Protein 6KME (pdb70)

Secondary structure (DSSP, 8-state):
--THHHHHHHHHHHHHHS--EE-GGGGTSSEEE-TTSSEEEEEEEEE-SSEEEEEEEEEEETTS-EEEEEEEEE-TTS-PPEEEEEEEE-SSEEEEEEEEE-SS--SS--HHHHHHHGGGHHHHHHHHHHS----SEEGGGGGG--TT-EEEEEE--HHHHHHHHHHHHHHHHHHHHHHHHPPPP--HHHHHHHHHHHHHHHHHHHHH-TTHHHHHHHH-HHHHHHHIIIIITTTTTTS----HHHH-GGGB-TTSSBPS-S-SS-EE-SS-SB-TTS-B----

B-factor: mean 33.14, std 12.86, range [14.84, 93.82]

Sequence (284 aa):
VSYKKLIHFALEETNTHTLLSPSPLQQEKYSSLLSMDDKTELQMLSFEAHKIRLLRSLCIEGSDGMQVLDFAAFPKPEFDLPIFCANFFTTAKMNIIVLDLNPLHDIMDQEDYKEKYYKDLITTLGLKYSKLLPWGGKLTSESLRRFFSPIVIWTRFSSSPHNHSVLFSAFKDYYQAWLGLMDRSEGETDASQIACCNCEAQHRYLTWRSEKDPGHGVLKRRLIGEDLAKDVITKFLFNGVNELGNKTFLDYFPEYRCEDGKVNEKRSMIGKSFENRPWNARRGEFIGDR

Nearest PDB structures (foldseek):
  6kmd-assembly1_A  TM=1.003E+00  e=8.432E-52  Solanum lycopersicum
  6qx6-assembly2_B  TM=9.008E-01  e=4.205E-17  Guillardia theta CCMP2712
  2x9o-assembly1_A  TM=8.725E-01  e=1.948E-11  Synechococcus sp. WH 8020
  2g18-assembly1_A  TM=8.110E-01  e=1.755E-11  Anabaena sp.
  3ajh-assembly1_A  TM=7.884E-01  e=1.561E-09  Synechocystis sp. PCC 6803

Structure (mmCIF, N/CA/C/O backbone):
data_6KME
#
_entry.id   6KME
#
_cell.length_a   64.130
_cell.length_b   64.130
_cell.length_c   158.490
_cell.angle_alpha   90.000
_cell.angle_beta   90.000
_cell.angle_gamma   90.000
#
_symmetry.space_group_name_H-M   'P 43 21 2'
#
loop_
_entity.id
_entity.type
_entity.pdbx_description
1 polymer 'Phytochromobilin synthase'
2 non-polymer 'BILIVERDINE IX ALPHA'
3 non-polymer 'MAGNESIUM ION'
4 non-polymer 'CHLORIDE ION'
5 water water
#
loop_
_atom_site.group_PDB
_atom_site.id
_atom_site.type_symbol
_atom_site.label_atom_id
_atom_site.label_alt_id
_atom_site.label_comp_id
_atom_site.label_asym_id
_atom_site.label_entity_id
_atom_site.label_seq_id
_atom_site.pdbx_PDB_ins_code
_atom_site.Cartn_x
_atom_site.Cartn_y
_atom_site.Cartn_z
_atom_site.occupancy
_atom_site.B_iso_or_equiv
_atom_site.auth_seq_id
_atom_site.auth_comp_id
_atom_site.auth_asym_id
_atom_site.auth_atom_id
_atom_site.pdbx_PDB_model_num
ATOM 1 N N . VAL A 1 31 ? 78.145 21.602 65.395 1.00 62.53 55 VAL A N 1
ATOM 2 C CA . VAL A 1 31 ? 78.128 21.814 66.840 1.00 69.80 55 VAL A CA 1
ATOM 3 C C . VAL A 1 31 ? 77.068 20.949 67.499 1.00 63.57 55 VAL A C 1
ATOM 4 O O . VAL A 1 31 ? 76.211 20.374 66.824 1.00 71.89 55 VAL A O 1
ATOM 8 N N . SER A 1 32 ? 77.123 20.867 68.824 1.00 74.99 56 SER A N 1
ATOM 9 C CA . SER A 1 32 ? 76.156 20.100 69.597 1.00 58.60 56 SER A CA 1
ATOM 10 C C . SER A 1 32 ? 75.349 21.066 70.452 1.00 42.54 56 SER A C 1
ATOM 11 O O . SER A 1 32 ? 75.858 21.608 71.442 1.00 38.35 56 SER A O 1
ATOM 14 N N . TYR A 1 33 ? 74.086 21.267 70.084 1.00 30.01 57 TYR A N 1
ATOM 15 C CA . TYR A 1 33 ? 73.236 22.151 70.873 1.00 30.67 57 TYR A CA 1
ATOM 16 C C . TYR A 1 33 ? 72.884 21.573 72.241 1.00 31.15 57 TYR A C 1
ATOM 17 O O . TYR A 1 33 ? 72.401 22.320 73.100 1.00 29.34 57 TYR A O 1
ATOM 26 N N . LYS A 1 34 ? 73.093 20.267 72.458 1.00 34.15 58 LYS A N 1
ATOM 27 C CA . LYS A 1 34 ? 72.937 19.708 73.802 1.00 36.21 58 LYS A CA 1
ATOM 28 C C . LYS A 1 34 ? 73.808 20.447 74.808 1.00 33.54 58 LYS A C 1
ATOM 29 O O . LYS A 1 34 ? 73.413 20.627 75.968 1.00 35.33 58 LYS A O 1
ATOM 35 N N . LYS A 1 35 ? 75.006 20.871 74.387 1.00 27.43 59 LYS A N 1
ATOM 36 C CA . LYS A 1 35 ? 75.870 21.665 75.255 1.00 32.75 59 LYS A CA 1
ATOM 37 C C . LYS A 1 35 ? 75.129 22.877 75.802 1.00 32.49 59 LYS A C 1
ATOM 38 O O . LYS A 1 35 ? 75.308 23.256 76.968 1.00 27.92 59 LYS A O 1
ATOM 44 N N . LEU A 1 36 ? 74.294 23.503 74.967 1.00 28.19 60 LEU A N 1
ATOM 45 C CA .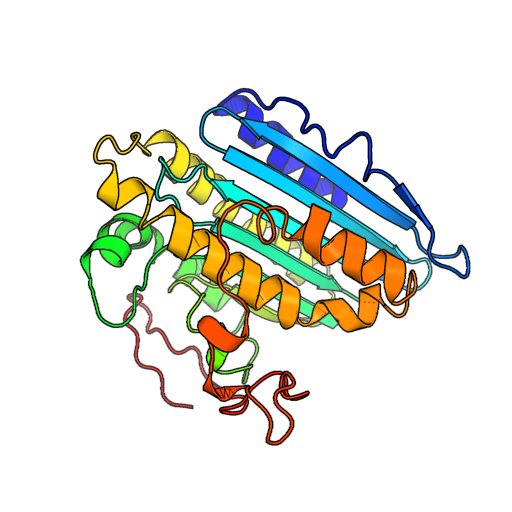 LEU A 1 36 ? 73.607 24.722 75.375 1.00 25.62 60 LEU A CA 1
ATOM 46 C C . LEU A 1 36 ? 72.464 24.416 76.331 1.00 26.16 60 LEU A C 1
ATOM 47 O O . LEU A 1 36 ? 72.196 25.201 77.248 1.00 24.35 60 LEU A O 1
ATOM 52 N N . ILE A 1 37 ? 71.768 23.296 76.122 1.00 24.95 61 ILE A N 1
ATOM 53 C CA . ILE A 1 37 ? 70.736 22.891 77.073 1.00 28.26 61 ILE A CA 1
ATOM 54 C C . ILE A 1 37 ? 71.355 22.651 78.443 1.00 25.41 61 ILE A C 1
ATOM 55 O O . ILE A 1 37 ? 70.827 23.097 79.467 1.00 24.89 61 ILE A O 1
ATOM 60 N N . HIS A 1 38 ? 72.482 21.931 78.479 1.00 25.86 62 HIS A N 1
ATOM 61 C CA . HIS A 1 38 ? 73.172 21.682 79.744 1.00 29.90 62 HIS A CA 1
ATOM 62 C C . HIS A 1 38 ? 73.570 22.988 80.412 1.00 33.51 62 HIS A C 1
ATOM 63 O O . HIS A 1 38 ? 73.398 23.157 81.628 1.00 26.17 62 HIS A O 1
ATOM 70 N N . PHE A 1 39 ? 74.126 23.919 79.629 1.00 32.12 63 PHE A N 1
ATOM 71 C CA . PHE A 1 39 ? 74.459 25.231 80.167 1.00 29.84 63 PHE A CA 1
ATOM 72 C C . PHE A 1 39 ? 73.236 25.880 80.801 1.00 28.28 63 PHE A C 1
ATOM 73 O O . PHE A 1 39 ? 73.313 26.432 81.901 1.00 25.50 63 PHE A O 1
ATOM 81 N N . ALA A 1 40 ? 72.093 25.827 80.111 1.00 21.53 64 ALA A N 1
ATOM 82 C CA . ALA A 1 40 ? 70.943 26.605 80.555 1.00 24.80 64 ALA A CA 1
ATOM 83 C C . ALA A 1 40 ? 70.332 26.009 81.809 1.00 29.47 64 ALA A C 1
ATOM 84 O O . ALA A 1 40 ? 69.939 26.743 82.726 1.00 25.73 64 ALA A O 1
ATOM 86 N N . LEU A 1 41 ? 70.256 24.682 81.875 1.00 21.78 65 LEU A N 1
ATOM 87 C CA . LEU A 1 41 ? 69.703 24.051 83.070 1.00 27.93 65 LEU A CA 1
ATOM 88 C C . LEU A 1 41 ? 70.584 24.302 84.285 1.00 30.45 65 LEU A C 1
ATOM 89 O O . LEU A 1 41 ? 70.075 24.592 85.378 1.00 33.07 65 LEU A O 1
ATOM 94 N N . GLU A 1 42 ? 71.909 24.198 84.121 1.00 28.29 66 GLU A N 1
ATOM 95 C CA . GLU A 1 42 ? 72.821 24.487 85.233 1.00 31.43 66 GLU A CA 1
ATOM 96 C C . GLU A 1 42 ? 72.685 25.932 85.709 1.00 31.76 66 GLU A C 1
ATOM 97 O O . GLU A 1 42 ? 72.623 26.192 86.921 1.00 26.62 66 GLU A O 1
ATOM 103 N N . GLU A 1 43 ? 72.672 26.891 84.770 1.00 28.22 67 GLU A N 1
ATOM 104 C CA . GLU A 1 43 ? 72.528 28.295 85.154 1.00 30.40 67 GLU A CA 1
ATOM 105 C C . GLU A 1 43 ? 71.200 28.539 85.862 1.00 29.72 67 GLU A C 1
ATOM 106 O O . GLU A 1 43 ? 71.154 29.244 86.878 1.00 27.55 67 GLU A O 1
ATOM 112 N N . THR A 1 44 ? 70.111 27.955 85.351 1.00 23.95 68 THR A N 1
ATOM 113 C CA . THR A 1 44 ? 68.812 28.150 85.991 1.00 31.89 68 THR A CA 1
ATOM 114 C C . THR A 1 44 ? 68.841 27.687 87.445 1.00 26.98 68 THR A C 1
ATOM 115 O O . THR A 1 44 ? 68.295 28.355 88.333 1.00 22.59 68 THR A O 1
ATOM 119 N N . ASN A 1 45 ? 69.500 26.559 87.717 1.00 26.47 69 ASN A N 1
ATOM 120 C CA . ASN A 1 45 ? 69.563 26.054 89.079 1.00 24.53 69 ASN A CA 1
ATOM 121 C C . ASN A 1 45 ? 70.494 26.854 89.990 1.00 27.05 69 ASN A C 1
ATOM 122 O O . ASN A 1 45 ? 70.617 26.499 91.167 1.00 28.28 69 ASN A O 1
ATOM 127 N N . THR A 1 46 ? 71.158 27.906 89.516 1.00 24.58 70 THR A N 1
ATOM 128 C CA . THR A 1 46 ? 71.788 28.825 90.456 1.00 30.87 70 THR A CA 1
ATOM 129 C C . THR A 1 46 ? 70.897 30.018 90.783 1.00 29.50 70 THR A C 1
ATOM 130 O O . THR A 1 46 ? 71.227 30.785 91.690 1.00 32.76 70 THR A O 1
ATOM 134 N N . HIS A 1 47 ? 69.775 30.177 90.072 1.00 27.74 71 HIS A N 1
ATOM 135 C CA . HIS A 1 47 ? 68.812 31.243 90.297 1.00 25.06 71 HIS A CA 1
ATOM 136 C C . HIS A 1 47 ? 67.533 30.759 90.960 1.00 28.23 71 HIS A C 1
ATOM 137 O O . HIS A 1 47 ? 66.801 31.577 91.524 1.00 29.82 71 HIS A O 1
ATOM 144 N N . THR A 1 48 ? 67.246 29.464 90.894 1.00 26.32 72 THR A N 1
ATOM 145 C CA . THR A 1 48 ? 66.044 28.872 91.465 1.00 26.50 72 THR A CA 1
ATOM 146 C C . THR A 1 48 ? 66.300 27.371 91.541 1.00 28.79 72 THR A C 1
ATOM 147 O O . THR A 1 48 ? 67.439 26.919 91.401 1.00 33.40 72 THR A O 1
ATOM 151 N N . LEU A 1 49 ? 65.252 26.590 91.771 1.00 29.77 73 LEU A N 1
ATOM 152 C CA . LEU A 1 49 ? 65.355 25.138 91.733 1.00 27.33 73 LEU A CA 1
ATOM 153 C C . LEU A 1 49 ? 64.332 24.610 90.744 1.00 29.24 73 LEU A C 1
ATOM 154 O O . LEU A 1 49 ? 63.125 24.767 90.951 1.00 30.61 73 LEU A O 1
ATOM 159 N N . LEU A 1 50 ? 64.812 23.988 89.672 1.00 24.54 74 LEU A N 1
ATOM 160 C CA . LEU A 1 50 ? 63.911 23.385 88.708 1.00 28.05 74 LEU A CA 1
ATOM 161 C C . LEU A 1 50 ? 63.315 22.103 89.270 1.00 31.33 74 LEU A C 1
ATOM 162 O O . LEU A 1 50 ? 63.949 21.367 90.038 1.00 28.33 74 LEU A O 1
ATOM 167 N N . SER A 1 51 ? 62.067 21.850 88.899 1.00 27.52 75 SER A N 1
ATOM 168 C CA . SER A 1 51 ? 61.442 20.581 89.210 1.00 37.08 75 SER A CA 1
ATOM 169 C C . SER A 1 51 ? 60.979 19.928 87.911 1.00 33.55 75 SER A C 1
ATOM 170 O O . SER A 1 51 ? 60.767 20.620 86.908 1.00 29.03 75 SER A O 1
ATOM 173 N N . PRO A 1 52 ? 60.851 18.605 87.879 1.00 37.32 76 PRO A N 1
ATOM 174 C CA . PRO A 1 52 ? 60.446 17.947 86.630 1.00 39.12 76 PRO A CA 1
ATOM 175 C C . PRO A 1 52 ? 59.028 18.338 86.236 1.00 38.29 76 PRO A C 1
ATOM 176 O O . PRO A 1 52 ? 58.132 18.424 87.079 1.00 35.57 76 PRO A O 1
ATOM 180 N N . SER A 1 53 ? 58.830 18.600 84.938 1.00 33.42 77 SER A N 1
ATOM 181 C CA . SER A 1 53 ? 57.469 18.751 84.444 1.00 26.13 77 SER A CA 1
ATOM 182 C C . SER A 1 53 ? 56.796 17.387 84.313 1.00 34.57 77 SER A C 1
ATOM 183 O O . SER A 1 53 ? 57.453 16.398 83.980 1.00 38.28 77 SER A O 1
ATOM 186 N N . PRO A 1 54 ? 55.480 17.314 84.549 1.00 35.14 78 PRO A N 1
ATOM 187 C CA . PRO A 1 54 ? 54.744 16.080 84.226 1.00 32.24 78 PRO A CA 1
ATOM 188 C C . PRO A 1 54 ? 54.865 15.678 82.766 1.00 29.21 78 PRO A C 1
ATOM 189 O O . PRO A 1 54 ? 54.634 14.511 82.437 1.00 32.00 78 PRO A O 1
ATOM 193 N N . LEU A 1 55 ? 55.217 16.604 81.878 1.00 32.37 79 LEU A N 1
ATOM 194 C CA . LEU A 1 55 ? 55.377 16.243 80.472 1.00 36.17 79 LEU A CA 1
ATOM 195 C C . LEU A 1 55 ? 56.507 15.241 80.256 1.00 33.01 79 LEU A C 1
ATOM 196 O O . LEU A 1 55 ? 56.502 14.539 79.241 1.00 28.28 79 LEU A O 1
ATOM 201 N N . GLN A 1 56 ? 57.458 15.141 81.195 1.00 33.66 80 GLN A N 1
ATOM 202 C CA A GLN A 1 56 ? 58.582 14.239 80.975 0.57 39.52 80 GLN A CA 1
ATOM 203 C CA B GLN A 1 56 ? 58.588 14.221 81.064 0.43 39.90 80 GLN A CA 1
ATOM 204 C C . GLN A 1 56 ? 58.138 12.784 80.864 1.00 42.10 80 GLN A C 1
ATOM 205 O O . GLN A 1 56 ? 58.860 11.980 80.261 1.00 40.24 80 GLN A O 1
ATOM 216 N N . GLU A 1 57 ? 56.970 12.429 81.401 1.00 36.53 81 GLU A N 1
ATOM 217 C CA . GLU A 1 57 ? 56.463 11.068 81.310 1.00 44.91 81 GLU A CA 1
ATOM 218 C C . GLU A 1 57 ? 55.756 10.788 79.994 1.00 49.78 81 GLU A C 1
ATOM 219 O O . GLU A 1 57 ? 55.440 9.625 79.718 1.00 52.71 81 GLU A O 1
ATOM 225 N N . LYS A 1 58 ? 55.483 11.820 79.191 1.00 37.56 82 LYS A N 1
ATOM 226 C CA . LYS A 1 58 ? 54.846 11.641 77.894 1.00 40.91 82 LYS A CA 1
ATOM 227 C C . LYS A 1 58 ? 55.708 12.088 76.720 1.00 36.13 82 LYS A C 1
ATOM 228 O O . LYS A 1 58 ? 55.433 11.671 75.588 1.00 35.11 82 LYS A O 1
ATOM 230 N N . TYR A 1 59 ? 56.749 12.895 76.951 1.00 29.18 83 TYR A N 1
ATOM 231 C CA . TYR A 1 59 ? 57.607 13.421 75.879 1.00 27.94 83 TYR A CA 1
ATOM 232 C C . TYR A 1 59 ? 59.057 13.339 76.346 1.00 37.63 83 TYR A C 1
ATOM 233 O O . TYR A 1 59 ? 59.499 14.168 77.143 1.00 37.47 83 TYR A O 1
ATOM 242 N N . SER A 1 60 ? 59.800 12.356 75.838 1.00 30.46 84 SER A N 1
ATOM 243 C CA . SER A 1 60 ? 61.200 12.239 76.229 1.00 31.44 84 SER A CA 1
ATOM 244 C C . SER A 1 60 ? 62.076 11.899 75.032 1.00 32.82 84 SER A C 1
ATOM 245 O O . SER A 1 60 ? 63.054 12.597 74.755 1.00 34.94 84 SER A O 1
ATOM 248 N N . SER A 1 61 ? 61.729 10.833 74.318 1.00 34.30 85 SER A N 1
ATOM 249 C CA . SER A 1 61 ? 62.511 10.373 73.184 1.00 36.13 85 SER A CA 1
ATOM 250 C C . SER A 1 61 ? 61.578 9.842 72.109 1.00 39.72 85 SER A C 1
ATOM 251 O O . SER A 1 61 ? 60.624 9.113 72.402 1.00 37.20 85 SER A O 1
ATOM 254 N N . LEU A 1 62 ? 61.871 10.195 70.860 1.00 30.92 86 LEU A N 1
ATOM 255 C CA . LEU A 1 62 ? 61.025 9.809 69.741 1.00 32.37 86 LEU A CA 1
ATOM 256 C C . LEU A 1 62 ? 61.913 9.622 68.516 1.00 29.80 86 LEU A C 1
ATOM 257 O O . LEU A 1 62 ? 62.715 10.503 68.195 1.00 37.44 86 LEU A O 1
ATOM 262 N N . LEU A 1 63 ? 61.802 8.474 67.856 1.00 32.37 87 LEU A N 1
ATOM 263 C CA . LEU A 1 63 ? 62.520 8.265 66.606 1.00 30.02 87 LEU A CA 1
ATOM 264 C C . LEU A 1 63 ? 61.670 8.723 65.432 1.00 30.65 87 LEU A C 1
ATOM 265 O O . LEU A 1 63 ? 60.442 8.610 65.448 1.00 28.70 87 LEU A O 1
ATOM 270 N N . SER A 1 64 ? 62.343 9.227 64.399 1.00 29.70 88 SER A N 1
ATOM 271 C CA . SER A 1 64 ? 61.666 9.484 63.137 1.00 29.14 88 SER A CA 1
ATOM 272 C C . SER A 1 64 ? 61.140 8.174 62.546 1.00 27.92 88 SER A C 1
ATOM 273 O O . SER A 1 64 ? 61.554 7.075 62.931 1.00 31.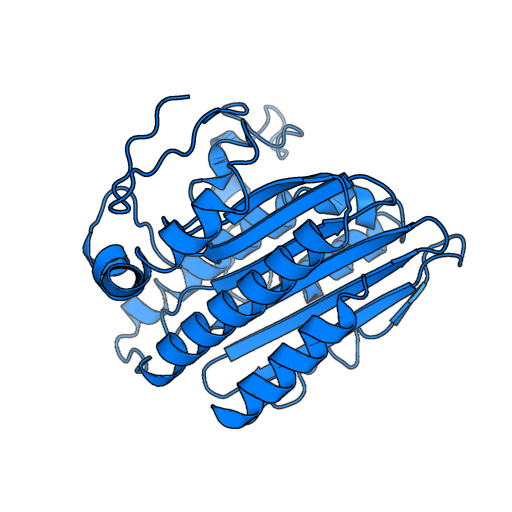32 88 SER A O 1
ATOM 276 N N . MET A 1 65 ? 60.210 8.302 61.590 1.00 27.61 89 MET A N 1
ATOM 277 C CA . MET A 1 65 ? 59.595 7.120 60.990 1.00 36.29 89 MET A CA 1
ATOM 278 C C . MET A 1 65 ? 60.614 6.229 60.284 1.00 38.44 89 MET A C 1
ATOM 279 O O . MET A 1 65 ? 60.436 5.007 60.246 1.00 33.20 89 MET A O 1
ATOM 284 N N . ASP A 1 66 ? 61.673 6.801 59.710 1.00 33.75 90 ASP A N 1
ATOM 285 C CA . ASP A 1 66 ? 62.694 5.978 59.065 1.00 36.58 90 ASP A CA 1
ATOM 286 C C . ASP A 1 66 ? 63.801 5.563 60.024 1.00 34.98 90 ASP A C 1
ATOM 287 O O . ASP A 1 66 ? 64.812 5.016 59.582 1.00 38.14 90 ASP A O 1
ATOM 292 N N . ASP A 1 67 ? 63.640 5.845 61.316 1.00 33.44 91 ASP A N 1
ATOM 293 C CA . ASP A 1 67 ? 64.511 5.408 62.404 1.00 39.21 91 ASP A CA 1
ATOM 294 C C . ASP A 1 67 ? 65.907 6.030 62.370 1.00 43.14 91 ASP A C 1
ATOM 295 O O . ASP A 1 67 ? 66.755 5.649 63.183 1.00 50.40 91 ASP A O 1
ATOM 300 N N . LYS A 1 68 ? 66.174 6.991 61.480 1.00 42.83 92 LYS A N 1
ATOM 301 C CA . LYS A 1 68 ? 67.508 7.577 61.365 1.00 43.08 92 LYS A CA 1
ATOM 302 C C . LYS A 1 68 ? 67.704 8.845 62.192 1.00 44.14 92 LYS A C 1
ATOM 303 O O . LYS A 1 68 ? 68.841 9.320 62.303 1.00 43.13 92 LYS A O 1
ATOM 309 N N . THR A 1 69 ? 66.646 9.421 62.757 1.00 32.27 93 THR A N 1
ATOM 310 C CA . THR A 1 69 ? 66.762 10.681 63.479 1.00 36.59 93 THR A CA 1
ATOM 311 C C . THR A 1 69 ? 66.070 10.570 64.830 1.00 33.21 93 THR A C 1
ATOM 312 O O . THR A 1 69 ? 64.960 10.039 64.928 1.00 28.86 93 THR A O 1
ATOM 316 N N . GLU A 1 70 ? 66.719 11.071 65.874 1.00 35.22 94 GLU A N 1
ATOM 317 C CA . GLU A 1 70 ? 66.158 11.020 67.216 1.00 31.30 94 GLU A CA 1
ATOM 318 C C . GLU A 1 70 ? 65.775 12.421 67.665 1.00 32.07 94 GLU A C 1
ATOM 319 O O . GLU A 1 70 ? 66.547 13.373 67.495 1.00 27.74 94 GLU A O 1
ATOM 325 N N . LEU A 1 71 ? 64.576 12.542 68.219 1.00 23.94 95 LEU A N 1
ATOM 326 C CA . LEU A 1 71 ? 64.115 13.773 68.840 1.00 23.29 95 LEU A CA 1
ATOM 327 C C . LEU A 1 71 ? 64.212 13.573 70.346 1.00 30.97 95 LEU A C 1
ATOM 328 O O . LEU A 1 71 ? 63.672 12.596 70.876 1.00 30.78 95 LEU A O 1
ATOM 333 N N . GLN A 1 72 ? 64.925 14.464 71.024 1.00 23.75 96 GLN A N 1
ATOM 334 C CA . GLN A 1 72 ? 65.111 14.382 72.468 1.00 32.25 96 GLN A CA 1
ATOM 335 C C . GLN A 1 72 ? 64.402 15.556 73.125 1.00 26.89 96 GLN A C 1
ATOM 336 O O . GLN A 1 72 ? 64.594 16.710 72.720 1.00 25.43 96 GLN A O 1
ATOM 342 N N . MET A 1 73 ? 63.580 15.262 74.135 1.00 25.45 97 MET A N 1
ATOM 343 C CA . MET A 1 73 ? 62.757 16.285 74.766 1.00 20.88 97 MET A CA 1
ATOM 344 C C . MET A 1 73 ? 62.951 16.289 76.276 1.00 25.71 97 MET A C 1
ATOM 345 O O . MET A 1 73 ? 63.001 15.231 76.916 1.00 27.02 97 MET A O 1
ATOM 350 N N . LEU A 1 74 ? 63.045 17.492 76.840 1.00 27.76 98 LEU A N 1
ATOM 351 C CA . LEU A 1 74 ? 63.200 17.685 78.276 1.00 31.23 98 LEU A CA 1
ATOM 352 C C . LEU A 1 74 ? 62.217 18.752 78.731 1.00 28.45 98 LEU A C 1
ATOM 353 O O . LEU A 1 74 ? 61.892 19.660 77.971 1.00 23.37 98 LEU A O 1
ATOM 358 N N . SER A 1 75 ? 61.736 18.649 79.970 1.00 28.45 99 SER A N 1
ATOM 359 C CA . SER A 1 75 ? 60.814 19.675 80.437 1.00 24.97 99 SER A CA 1
ATOM 360 C C . SER A 1 75 ? 60.923 19.834 81.951 1.00 22.95 99 SER A C 1
ATOM 361 O O . SER A 1 75 ? 61.158 18.869 82.689 1.00 24.46 99 SER A O 1
ATOM 364 N N . PHE A 1 76 ? 60.749 21.076 82.399 1.00 24.96 100 PHE A N 1
ATOM 365 C CA . PHE A 1 76 ? 60.913 21.431 83.802 1.00 27.53 100 PHE A CA 1
ATOM 366 C C . PHE A 1 76 ? 59.955 22.565 84.126 1.00 30.55 100 PHE A C 1
ATOM 367 O O . PHE A 1 76 ? 59.386 23.203 83.233 1.00 25.27 100 PHE A O 1
ATOM 375 N N . GLU A 1 77 ? 59.779 22.811 85.419 1.00 34.18 101 GLU A N 1
ATOM 376 C CA . GLU A 1 77 ? 59.120 24.019 85.882 1.00 29.87 101 GLU A CA 1
ATOM 377 C C . GLU A 1 77 ? 59.871 24.546 87.094 1.00 31.08 101 GLU A C 1
ATOM 378 O O . GLU A 1 77 ? 60.803 23.907 87.601 1.00 28.40 101 GLU A O 1
ATOM 384 N N . ALA A 1 78 ? 59.475 25.744 87.530 1.00 25.26 102 ALA A N 1
ATOM 385 C CA . ALA A 1 78 ? 60.072 26.409 88.687 1.00 29.84 102 ALA A CA 1
ATOM 386 C C . ALA A 1 78 ? 59.025 27.357 89.255 1.00 27.58 102 ALA A C 1
ATOM 387 O O . ALA A 1 78 ? 57.924 27.485 88.707 1.00 26.26 102 ALA A O 1
ATOM 389 N N . HIS A 1 79 ? 59.368 28.037 90.354 1.00 30.58 103 HIS A N 1
ATOM 390 C CA . HIS A 1 79 ? 58.361 28.849 91.033 1.00 31.33 103 HIS A CA 1
ATOM 391 C C . HIS A 1 79 ? 57.751 29.898 90.106 1.00 27.67 103 HIS A C 1
ATOM 392 O O . HIS A 1 79 ? 56.540 30.146 90.155 1.00 30.57 103 HIS A O 1
ATOM 399 N N . LYS A 1 80 ? 58.571 30.546 89.282 1.00 23.30 104 LYS A N 1
ATOM 400 C CA . LYS A 1 80 ? 58.071 31.566 88.361 1.00 24.34 104 LYS A CA 1
ATOM 401 C C . LYS A 1 80 ? 57.914 31.071 86.929 1.00 28.17 104 LYS A C 1
ATOM 402 O O . LYS A 1 80 ? 57.390 31.816 86.093 1.00 25.72 104 LYS A O 1
ATOM 408 N N . ILE A 1 81 ? 58.340 29.845 86.626 1.00 26.23 105 ILE A N 1
ATOM 409 C CA . ILE A 1 81 ? 58.384 29.327 85.260 1.00 25.45 105 ILE A CA 1
ATOM 410 C C . ILE A 1 81 ? 57.302 28.266 85.127 1.00 27.49 105 ILE A C 1
ATOM 411 O O . ILE A 1 81 ? 57.371 27.208 85.767 1.00 25.86 105 ILE A O 1
ATOM 416 N N . ARG A 1 82 ? 56.288 28.553 84.306 1.00 24.57 106 ARG A N 1
ATOM 417 C CA . ARG A 1 82 ? 55.273 27.547 84.004 1.00 25.91 106 ARG A CA 1
ATOM 418 C C . ARG A 1 82 ? 55.880 26.339 83.291 1.00 28.61 106 ARG A C 1
ATOM 419 O O . ARG A 1 82 ? 55.537 25.188 83.594 1.00 22.76 106 ARG A O 1
ATOM 427 N N . LEU A 1 83 ? 56.782 26.575 82.344 1.00 21.53 107 LEU A N 1
ATOM 428 C CA . LEU A 1 83 ? 57.323 25.482 81.537 1.00 22.70 107 LEU A CA 1
ATOM 429 C C . LEU A 1 83 ? 58.652 25.906 80.940 1.00 21.48 107 LEU A C 1
ATOM 430 O O . LEU A 1 83 ? 58.724 26.916 80.234 1.00 21.49 107 LEU A O 1
ATOM 435 N N . LEU A 1 84 ? 59.694 25.142 81.225 1.00 21.24 108 LEU A N 1
ATOM 436 C CA . LEU A 1 84 ? 60.969 25.248 80.534 1.00 17.68 108 LEU A CA 1
ATOM 437 C C . LEU A 1 84 ? 61.142 23.948 79.766 1.00 23.81 108 LEU A C 1
ATOM 438 O O . LEU A 1 84 ? 61.165 22.875 80.375 1.00 25.97 108 LEU A O 1
ATOM 443 N N . ARG A 1 85 ? 61.247 24.032 78.436 1.00 24.27 109 ARG A N 1
ATOM 444 C CA . ARG A 1 85 ? 61.252 22.806 77.647 1.00 21.84 109 ARG A CA 1
ATOM 445 C C . ARG A 1 85 ? 62.203 22.935 76.462 1.00 22.98 109 ARG A C 1
ATOM 446 O O . ARG A 1 85 ? 62.405 24.022 75.904 1.00 20.43 109 ARG A O 1
ATOM 454 N N . SER A 1 86 ? 62.814 21.806 76.106 1.00 21.34 110 SER A N 1
ATOM 455 C CA . SER A 1 86 ? 63.733 21.752 74.982 1.00 20.93 110 SER A CA 1
ATOM 456 C C . SER A 1 86 ? 63.400 20.569 74.084 1.00 24.41 110 SER A C 1
ATOM 457 O O . SER A 1 86 ? 63.009 19.492 74.555 1.00 23.38 110 SER A O 1
ATOM 460 N N . LEU A 1 87 ? 63.547 20.793 72.787 1.00 20.71 111 LEU A N 1
ATOM 461 C CA . LEU A 1 87 ? 63.549 19.740 71.782 1.00 22.56 111 LEU A CA 1
ATOM 462 C C . LEU A 1 87 ? 64.887 19.837 71.076 1.00 24.34 111 LEU A C 1
ATOM 463 O O . LEU A 1 87 ? 65.281 20.925 70.644 1.00 25.22 111 LEU A O 1
ATOM 468 N N . CYS A 1 88 ? 65.610 18.723 71.023 1.00 24.34 112 CYS A N 1
ATOM 469 C CA . CYS A 1 88 ? 66.911 18.684 70.377 1.00 26.62 112 CYS A CA 1
ATOM 470 C C . CYS A 1 88 ? 66.918 17.549 69.365 1.00 25.10 112 CYS A C 1
ATOM 471 O O . CYS A 1 88 ? 66.556 16.414 69.690 1.00 27.06 112 CYS A O 1
ATOM 474 N N . ILE A 1 89 ? 67.301 17.857 68.135 1.00 25.42 113 ILE A N 1
ATOM 475 C CA . ILE A 1 89 ? 67.255 16.896 67.040 1.00 30.77 113 ILE A CA 1
ATOM 476 C C . ILE A 1 89 ? 68.645 16.811 66.436 1.00 40.37 113 ILE A C 1
ATOM 477 O O . ILE A 1 89 ? 69.251 17.838 66.111 1.00 36.97 113 ILE A O 1
ATOM 482 N N . GLU A 1 90 ? 69.161 15.594 66.317 1.00 48.78 114 GLU A N 1
ATOM 483 C CA . GLU A 1 90 ? 70.451 15.348 65.691 1.00 56.51 114 GLU A CA 1
ATOM 484 C C . GLU A 1 90 ? 70.244 14.277 64.632 1.00 60.98 114 GLU A C 1
ATOM 485 O O . GLU A 1 90 ? 69.771 13.175 64.938 1.00 58.83 114 GLU A O 1
ATOM 487 N N . GLY A 1 91 ? 70.550 14.616 63.387 1.00 55.16 115 GLY A N 1
ATOM 488 C CA . GLY A 1 91 ? 70.409 13.695 62.281 1.00 48.48 115 GLY A CA 1
ATOM 489 C C . GLY A 1 91 ? 71.768 13.168 61.866 1.00 52.44 115 GLY A C 1
ATOM 490 O O . GLY A 1 91 ? 72.792 13.817 62.077 1.00 53.78 115 GLY A O 1
ATOM 491 N N . SER A 1 92 ? 71.768 11.967 61.285 1.00 64.95 116 SER A N 1
ATOM 492 C CA . SER A 1 92 ? 72.993 11.420 60.712 1.00 71.70 116 SER A CA 1
ATOM 493 C C . SER A 1 92 ? 73.391 12.115 59.414 1.00 72.34 116 SER A C 1
ATOM 494 O O . SER A 1 92 ? 74.417 11.759 58.825 1.00 75.88 116 SER A O 1
ATOM 497 N N . ASP A 1 93 ? 72.612 13.106 58.978 1.00 69.38 117 ASP A N 1
ATOM 498 C CA . ASP A 1 93 ? 72.812 13.819 57.725 1.00 68.10 117 ASP A CA 1
ATOM 499 C C . ASP A 1 93 ? 73.453 15.192 57.902 1.00 61.43 117 ASP A C 1
ATOM 500 O O . ASP A 1 93 ? 73.750 15.854 56.903 1.00 61.49 117 ASP A O 1
ATOM 505 N N . GLY A 1 94 ? 73.668 15.642 59.134 1.00 51.07 118 GLY A N 1
ATOM 506 C CA . GLY A 1 94 ? 74.148 16.983 59.396 1.00 49.11 118 GLY A CA 1
ATOM 507 C C . GLY A 1 94 ? 73.112 17.910 59.998 1.00 49.53 118 GLY A C 1
ATOM 508 O O . GLY A 1 94 ? 73.477 18.997 60.471 1.00 49.64 118 GLY A O 1
ATOM 509 N N . MET A 1 95 ? 71.837 17.517 60.005 1.00 35.30 119 MET A N 1
ATOM 510 C CA . MET A 1 95 ? 70.805 18.347 60.604 1.00 32.91 119 MET A CA 1
ATOM 511 C C . MET A 1 95 ? 70.972 18.388 62.116 1.00 30.36 119 MET A C 1
ATOM 512 O O . MET A 1 95 ? 71.093 17.347 62.769 1.00 42.16 119 MET A O 1
ATOM 517 N N . GLN A 1 96 ? 70.977 19.598 62.670 1.00 27.94 120 GLN A N 1
ATOM 518 C CA . GLN A 1 96 ? 70.949 19.813 64.111 1.00 32.14 120 GLN A CA 1
ATOM 519 C C . GLN A 1 96 ? 69.914 20.891 64.405 1.00 25.47 120 GLN A C 1
ATOM 520 O O . GLN A 1 96 ? 69.939 21.960 63.784 1.00 25.31 120 GLN A O 1
ATOM 526 N N . VAL A 1 97 ? 69.005 20.611 65.331 1.00 24.47 121 VAL A N 1
ATOM 527 C CA . VAL A 1 97 ? 67.923 21.531 65.656 1.00 22.67 121 VAL A CA 1
ATOM 528 C C . VAL A 1 97 ? 67.854 21.713 67.168 1.00 22.11 121 VAL A C 1
ATOM 529 O O . VAL A 1 97 ? 67.987 20.745 67.925 1.00 23.85 121 VAL A O 1
ATOM 533 N N . LEU A 1 98 ? 67.642 22.958 67.598 1.00 21.09 122 LEU A N 1
ATOM 534 C CA . LEU A 1 98 ? 67.323 23.288 68.980 1.00 20.12 122 LEU A CA 1
ATOM 535 C C . LEU A 1 98 ? 66.074 24.161 69.007 1.00 21.22 122 LEU A C 1
ATOM 536 O O . LEU A 1 98 ? 66.012 25.186 68.320 1.00 23.68 122 LEU A O 1
ATOM 541 N N . ASP A 1 99 ? 65.076 23.747 69.787 1.00 21.19 123 ASP A N 1
ATOM 542 C CA . ASP A 1 99 ? 63.965 24.606 70.196 1.00 18.13 123 ASP A CA 1
ATOM 543 C C . ASP A 1 99 ? 63.944 24.589 71.717 1.00 18.60 123 ASP A C 1
ATOM 544 O O . ASP A 1 99 ? 63.565 23.581 72.322 1.00 22.77 123 ASP A O 1
ATOM 549 N N . PHE A 1 100 ? 64.329 25.714 72.315 1.00 21.91 124 PHE A N 1
ATOM 550 C CA . PHE A 1 100 ? 64.450 25.890 73.755 1.00 22.90 124 PHE A CA 1
ATOM 551 C C . PHE A 1 100 ? 63.649 27.130 74.130 1.00 22.80 124 PHE A C 1
ATOM 552 O O . PHE A 1 100 ? 63.860 28.196 73.544 1.00 25.00 124 PHE A O 1
ATOM 560 N N . ALA A 1 101 ? 62.711 26.993 75.071 1.00 22.91 125 ALA A N 1
ATOM 561 C CA . ALA A 1 101 ? 61.868 28.114 75.473 1.00 16.79 125 ALA A CA 1
ATOM 562 C C . ALA A 1 101 ? 61.579 28.064 76.968 1.00 21.78 125 ALA A C 1
ATOM 563 O O . ALA A 1 101 ? 61.508 26.991 77.576 1.00 21.65 125 ALA A O 1
ATOM 565 N N . ALA A 1 102 ? 61.397 29.249 77.548 1.00 22.32 126 ALA A N 1
ATOM 566 C CA . ALA A 1 102 ? 60.960 29.407 78.930 1.00 23.42 126 ALA A CA 1
ATOM 567 C C . ALA A 1 102 ? 59.668 30.211 78.925 1.00 20.74 126 ALA A C 1
ATOM 568 O O . ALA A 1 102 ? 59.649 31.361 78.463 1.00 21.62 126 ALA A O 1
ATOM 570 N N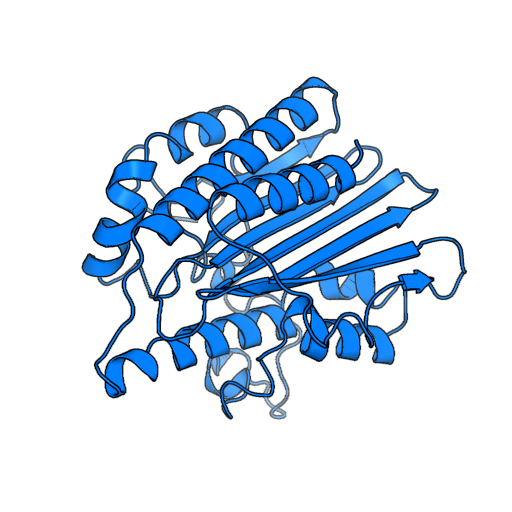 . PHE A 1 103 ? 58.590 29.589 79.406 1.00 21.64 127 PHE A N 1
ATOM 571 C CA . PHE A 1 103 ? 57.283 30.219 79.513 1.00 23.58 127 PHE A CA 1
ATOM 572 C C . PHE A 1 103 ? 57.021 30.577 80.967 1.00 27.08 127 PHE A C 1
ATOM 573 O O . PHE A 1 103 ? 57.023 29.672 81.825 1.00 24.43 127 PHE A O 1
ATOM 581 N N . PRO A 1 104 ? 56.752 31.837 81.295 1.00 23.60 128 PRO A N 1
ATOM 582 C CA . PRO A 1 104 ? 56.479 32.197 82.695 1.00 23.25 128 PRO A CA 1
ATOM 583 C C . PRO A 1 104 ? 55.052 31.865 83.111 1.00 34.15 128 PRO A C 1
ATOM 584 O O . PRO A 1 104 ? 54.142 31.733 82.287 1.00 28.74 128 PRO A O 1
ATOM 588 N N . LYS A 1 105 ? 54.870 31.717 84.429 1.00 26.84 129 LYS A N 1
ATOM 589 C CA . LYS A 1 105 ? 53.527 31.678 84.965 1.00 28.93 129 LYS A CA 1
ATOM 590 C C . LYS A 1 105 ? 52.882 33.048 84.761 1.00 30.58 129 LYS A C 1
ATOM 591 O O . LYS A 1 105 ? 53.574 34.070 84.755 1.00 32.22 129 LYS A O 1
ATOM 597 N N . PRO A 1 106 ? 51.565 33.093 84.549 1.00 32.32 130 PRO A N 1
ATOM 598 C CA . PRO A 1 106 ? 50.918 34.374 84.214 1.00 37.58 130 PRO A CA 1
ATOM 599 C C . PRO A 1 106 ? 51.052 35.446 85.287 1.00 36.67 130 PRO A C 1
ATOM 600 O O . PRO A 1 106 ? 50.860 36.627 84.983 1.00 40.33 130 PRO A O 1
ATOM 604 N N . GLU A 1 107 ? 51.371 35.080 86.527 1.00 32.81 131 GLU A N 1
ATOM 605 C CA . GLU A 1 107 ? 51.609 36.083 87.562 1.00 33.92 131 GLU A CA 1
ATOM 606 C C . GLU A 1 107 ? 52.897 36.876 87.332 1.00 34.34 131 GLU A C 1
ATOM 607 O O . GLU A 1 107 ? 53.054 37.961 87.902 1.00 41.82 131 GLU A O 1
ATOM 613 N N . PHE A 1 108 ? 53.820 36.363 86.528 1.00 30.50 132 PHE A N 1
ATOM 614 C CA . PHE A 1 108 ? 55.115 36.999 86.290 1.00 31.05 132 PHE A CA 1
ATOM 615 C C . PHE A 1 108 ? 55.196 37.408 84.827 1.00 31.32 132 PHE A C 1
ATOM 616 O O . PHE A 1 108 ? 55.428 36.567 83.951 1.00 29.28 132 PHE A O 1
ATOM 624 N N . ASP A 1 109 ? 55.047 38.710 84.562 1.00 29.79 133 ASP A N 1
ATOM 625 C CA . ASP A 1 109 ? 54.920 39.183 83.180 1.00 31.25 133 ASP A CA 1
ATOM 626 C C . ASP A 1 109 ? 56.249 39.219 82.421 1.00 34.39 133 ASP A C 1
ATOM 627 O O . ASP A 1 109 ? 56.450 40.075 81.547 1.00 34.86 133 ASP A O 1
ATOM 632 N N . LEU A 1 110 ? 57.136 38.267 82.714 1.00 29.39 134 LEU A N 1
ATOM 633 C CA . LEU A 1 110 ? 58.441 38.190 82.063 1.00 26.66 134 LEU A CA 1
ATOM 634 C C . LEU A 1 110 ? 58.318 37.988 80.555 1.00 27.55 134 LEU A C 1
ATOM 635 O O . LEU A 1 110 ? 57.352 37.388 80.068 1.00 24.36 134 LEU A O 1
ATOM 640 N N . PRO A 1 111 ? 59.320 38.428 79.798 1.00 22.79 135 PRO A N 1
ATOM 641 C CA . PRO A 1 111 ? 59.434 37.982 78.411 1.00 25.88 135 PRO A CA 1
ATOM 642 C C . PRO A 1 111 ? 59.586 36.468 78.343 1.00 26.71 135 PRO A C 1
ATOM 643 O O . PRO A 1 111 ? 60.033 35.811 79.286 1.00 22.63 135 PRO A O 1
ATOM 647 N N . ILE A 1 112 ? 59.187 35.916 77.202 1.00 21.32 136 ILE A N 1
ATOM 648 C CA . ILE A 1 112 ? 59.383 34.504 76.899 1.00 27.42 136 ILE A CA 1
ATOM 649 C C . ILE A 1 112 ? 60.763 34.324 76.274 1.00 25.08 136 ILE A C 1
ATOM 650 O O . ILE A 1 112 ? 61.069 34.934 75.246 1.00 26.12 136 ILE A O 1
ATOM 655 N N . PHE A 1 113 ? 61.612 33.509 76.904 1.00 19.72 137 PHE A N 1
ATOM 656 C CA . PHE A 1 113 ? 62.909 33.215 76.315 1.00 23.21 137 PHE A CA 1
ATOM 657 C C . PHE A 1 113 ? 62.713 32.250 75.158 1.00 22.56 137 PHE A C 1
ATOM 658 O O . PHE A 1 113 ? 61.988 31.262 75.280 1.00 19.60 137 PHE A O 1
ATOM 666 N N . CYS A 1 114 ? 63.371 32.535 74.033 1.00 19.66 138 CYS A N 1
ATOM 667 C CA . CYS A 1 114 ? 63.115 31.834 72.778 1.00 19.28 138 CYS A CA 1
ATOM 668 C C . CYS A 1 114 ? 64.433 31.602 72.044 1.00 23.37 138 CYS A C 1
ATOM 669 O O . CYS A 1 114 ? 65.128 32.563 71.699 1.00 24.03 138 CYS A O 1
ATOM 672 N N . ALA A 1 115 ? 64.785 30.335 71.812 1.00 21.71 139 ALA A N 1
ATOM 673 C CA . ALA A 1 115 ? 65.947 29.977 70.993 1.00 21.09 139 ALA A CA 1
ATOM 674 C C . ALA A 1 115 ? 65.516 28.895 70.015 1.00 27.82 139 ALA A C 1
ATOM 675 O O . ALA A 1 115 ? 65.157 27.784 70.427 1.00 22.35 139 ALA A O 1
ATOM 677 N N . ASN A 1 116 ? 65.538 29.225 68.723 1.00 20.32 140 ASN A N 1
ATOM 678 C CA . ASN A 1 116 ? 65.120 28.320 67.650 1.00 15.45 140 ASN A CA 1
ATOM 679 C C . ASN A 1 116 ? 66.238 28.285 66.611 1.00 19.49 140 ASN A C 1
ATOM 680 O O . ASN A 1 116 ? 66.370 29.199 65.785 1.00 19.94 140 ASN A O 1
ATOM 685 N N . PHE A 1 117 ? 67.052 27.233 66.657 1.00 21.19 141 PHE A N 1
ATOM 686 C CA . PHE A 1 117 ? 68.222 27.108 65.792 1.00 21.01 141 PHE A CA 1
ATOM 687 C C . PHE A 1 117 ? 67.993 25.965 64.816 1.00 22.26 141 PHE A C 1
ATOM 688 O O . PHE A 1 117 ? 67.830 24.815 65.239 1.00 21.66 141 PHE A O 1
ATOM 696 N N . PHE A 1 118 ? 67.998 26.263 63.521 1.00 20.75 142 PHE A N 1
ATOM 697 C CA . PHE A 1 118 ? 67.898 25.219 62.510 1.00 23.17 142 PHE A CA 1
ATOM 698 C C . PHE A 1 118 ? 69.193 25.172 61.702 1.00 27.24 142 PHE A C 1
ATOM 699 O O . PHE A 1 118 ? 69.494 26.097 60.934 1.00 25.95 142 PHE A O 1
ATOM 707 N N . THR A 1 119 ? 69.929 24.070 61.839 1.00 22.23 143 THR A N 1
ATOM 708 C CA . THR A 1 119 ? 71.258 23.934 61.264 1.00 22.81 143 THR A CA 1
ATOM 709 C C . THR A 1 119 ? 71.334 22.715 60.353 1.00 27.49 143 THR A C 1
ATOM 710 O O . THR A 1 119 ? 70.769 21.659 60.653 1.00 25.81 143 THR A O 1
ATOM 714 N N . THR A 1 120 ? 72.006 22.879 59.225 1.00 37.66 144 THR A N 1
ATOM 715 C CA . THR A 1 120 ? 72.371 21.791 58.332 1.00 40.15 144 THR A CA 1
ATOM 716 C C . THR A 1 120 ? 73.886 21.801 58.165 1.00 46.35 144 THR A C 1
ATOM 717 O O . THR A 1 120 ? 74.590 22.594 58.797 1.00 39.43 144 THR A O 1
ATOM 721 N N . ALA A 1 121 ? 74.380 20.954 57.256 1.00 50.43 145 ALA A N 1
ATOM 722 C CA . ALA A 1 121 ? 75.822 20.849 57.063 1.00 49.27 145 ALA A CA 1
ATOM 723 C C . ALA A 1 121 ? 76.444 22.198 56.733 1.00 48.89 145 ALA A C 1
ATOM 724 O O . ALA A 1 121 ? 77.594 22.462 57.104 1.00 50.70 145 ALA A O 1
ATOM 726 N N . LYS A 1 122 ? 75.701 23.078 56.070 1.00 34.11 146 LYS A N 1
ATOM 727 C CA . LYS A 1 122 ? 76.283 24.324 55.599 1.00 39.19 146 LYS A CA 1
ATOM 728 C C . LYS A 1 122 ? 75.540 25.572 56.028 1.00 35.78 146 LYS A C 1
ATOM 729 O O . LYS A 1 122 ? 76.119 26.660 55.938 1.00 36.17 146 LYS A O 1
ATOM 731 N N . MET A 1 123 ? 74.296 25.469 56.482 1.00 29.65 147 MET A N 1
ATOM 732 C CA . MET A 1 123 ? 73.455 26.639 56.651 1.00 28.50 147 MET A CA 1
ATOM 733 C C . MET A 1 123 ? 72.868 26.666 58.052 1.00 30.49 147 MET A C 1
ATOM 734 O O . MET A 1 123 ? 72.633 25.624 58.665 1.00 25.13 147 MET A O 1
ATOM 739 N N . ASN A 1 124 ? 72.645 27.879 58.555 1.00 29.65 148 ASN A N 1
ATOM 740 C CA . ASN A 1 124 ? 72.063 28.108 59.870 1.00 24.72 148 ASN A CA 1
ATOM 741 C C . ASN A 1 124 ? 70.984 29.168 59.749 1.00 23.99 148 ASN A C 1
ATOM 742 O O . ASN A 1 124 ? 71.220 30.217 59.145 1.00 25.51 148 ASN A O 1
ATOM 747 N N . ILE A 1 125 ? 69.801 28.879 60.300 1.00 22.06 149 ILE A N 1
ATOM 748 C CA . ILE A 1 125 ? 68.656 29.790 60.299 1.00 18.81 149 ILE A CA 1
ATOM 749 C C . ILE A 1 125 ? 68.225 29.912 61.755 1.00 19.94 149 ILE A C 1
ATOM 750 O O . ILE A 1 125 ? 67.810 28.918 62.373 1.00 19.95 149 ILE A O 1
ATOM 755 N N . ILE A 1 126 ? 68.350 31.117 62.314 1.00 20.83 150 ILE A N 1
ATOM 756 C CA . ILE A 1 126 ? 68.472 31.320 63.757 1.00 19.29 150 ILE A CA 1
ATOM 757 C C . ILE A 1 126 ? 67.509 32.412 64.212 1.00 21.77 150 ILE A C 1
ATOM 758 O O . ILE A 1 126 ? 67.513 33.520 63.659 1.00 17.89 150 ILE A O 1
ATOM 763 N N . VAL A 1 127 ? 66.712 32.117 65.240 1.00 24.55 151 VAL A N 1
ATOM 764 C CA . VAL A 1 127 ? 66.018 33.144 66.015 1.00 24.88 151 VAL A CA 1
ATOM 765 C C . VAL A 1 127 ? 66.386 32.966 67.488 1.00 23.38 151 VAL A C 1
ATOM 766 O O . VAL A 1 127 ? 66.236 31.872 68.053 1.00 19.45 151 VAL A O 1
ATOM 770 N N . LEU A 1 128 ? 66.885 34.042 68.102 1.00 19.57 152 LEU A N 1
ATOM 771 C CA . LEU A 1 128 ? 67.224 34.077 69.521 1.00 18.72 152 LEU A CA 1
ATOM 772 C C . LEU A 1 128 ? 66.671 35.374 70.097 1.00 24.67 152 LEU A C 1
ATOM 773 O O . LEU A 1 128 ? 67.018 36.457 69.610 1.00 21.43 152 LEU A O 1
ATOM 778 N N . ASP A 1 129 ? 65.815 35.280 71.124 1.00 20.19 153 ASP A N 1
ATOM 779 C CA . ASP A 1 129 ? 65.153 36.493 71.587 1.00 20.95 153 ASP A CA 1
ATOM 780 C C . ASP A 1 129 ? 64.589 36.319 72.989 1.00 21.82 153 ASP A C 1
ATOM 781 O O . ASP A 1 129 ? 64.391 35.202 73.482 1.00 21.98 153 ASP A O 1
ATOM 786 N N . LEU A 1 130 ? 64.349 37.462 73.625 1.00 19.36 154 LEU A N 1
ATOM 787 C CA . LEU A 1 130 ? 63.474 37.565 74.797 1.00 19.48 154 LEU A CA 1
ATOM 788 C C . LEU A 1 130 ? 62.156 38.136 74.264 1.00 18.98 154 LEU A C 1
ATOM 789 O O . LEU A 1 130 ? 61.977 39.353 74.195 1.00 23.22 154 LEU A O 1
ATOM 794 N N . ASN A 1 131 ? 61.245 37.248 73.816 1.00 19.69 155 ASN A N 1
ATOM 795 C CA . ASN A 1 131 ? 60.013 37.703 73.148 1.00 20.07 155 ASN A CA 1
ATOM 796 C C . ASN A 1 131 ? 59.152 38.481 74.147 1.00 26.71 155 ASN A C 1
ATOM 797 O O . ASN A 1 131 ? 58.851 37.965 75.234 1.00 24.08 155 ASN A O 1
ATOM 802 N N . PRO A 1 132 ? 58.701 39.695 73.817 1.00 23.14 156 PRO A N 1
ATOM 803 C CA . PRO A 1 132 ? 57.868 40.440 74.775 1.00 26.85 156 PRO A CA 1
ATOM 804 C C . PRO A 1 132 ? 56.518 39.775 74.995 1.00 26.64 156 PRO A C 1
ATOM 805 O O . PRO A 1 132 ? 55.858 39.333 74.054 1.00 23.25 156 PRO A O 1
ATOM 809 N N . LEU A 1 133 ? 56.096 39.722 76.260 1.00 25.62 157 LEU A N 1
ATOM 810 C CA . LEU A 1 133 ? 54.765 39.194 76.545 1.00 30.21 157 LEU A CA 1
ATOM 811 C C . LEU A 1 133 ? 53.684 40.123 76.011 1.00 33.06 157 LEU A C 1
ATOM 812 O O . LEU A 1 133 ? 52.675 39.666 75.460 1.00 35.62 157 LEU A O 1
ATOM 817 N N . HIS A 1 134 ? 53.890 41.430 76.150 1.00 30.15 158 HIS A N 1
ATOM 818 C CA . HIS A 1 134 ? 52.916 42.443 75.788 1.00 28.91 158 HIS A CA 1
ATOM 819 C C . HIS A 1 134 ? 53.472 43.316 74.673 1.00 38.34 158 HIS A C 1
ATOM 820 O O . HIS A 1 134 ? 54.683 43.363 74.438 1.00 32.45 158 HIS A O 1
ATOM 827 N N . ASP A 1 135 ? 52.567 44.009 73.982 1.00 49.65 159 ASP A N 1
ATOM 828 C CA . ASP A 1 135 ? 52.950 44.748 72.785 1.00 49.65 159 ASP A CA 1
ATOM 829 C C . ASP A 1 135 ? 53.915 45.878 73.122 1.00 43.94 159 ASP A C 1
ATOM 830 O O . ASP A 1 135 ? 53.684 46.664 74.047 1.00 44.59 159 ASP A O 1
ATOM 835 N N . ILE A 1 136 ? 55.006 45.950 72.366 1.00 36.74 160 ILE A N 1
ATOM 836 C CA . ILE A 1 136 ? 56.027 46.975 72.534 1.00 39.70 160 ILE A CA 1
ATOM 837 C C . ILE A 1 136 ? 56.035 47.955 71.370 1.00 47.94 160 ILE A C 1
ATOM 838 O O . ILE A 1 136 ? 56.954 48.774 71.262 1.00 49.29 160 ILE A O 1
ATOM 843 N N . MET A 1 137 ? 55.044 47.878 70.480 1.00 52.22 161 MET A N 1
ATOM 844 C CA . MET A 1 137 ? 55.004 48.725 69.290 1.00 61.57 161 MET A CA 1
ATOM 845 C C . MET A 1 137 ? 54.256 50.031 69.541 1.00 68.47 161 MET A C 1
ATOM 846 O O . MET A 1 137 ? 54.783 51.113 69.265 1.00 75.60 161 MET A O 1
ATOM 851 N N . ASP A 1 138 ? 53.031 49.946 70.063 1.00 66.05 162 ASP A N 1
ATOM 852 C CA . ASP A 1 138 ? 52.208 51.133 70.266 1.00 72.74 162 ASP A CA 1
ATOM 853 C C . ASP A 1 138 ? 52.449 51.786 71.624 1.00 78.47 162 ASP A C 1
ATOM 854 O O . ASP A 1 138 ? 52.540 53.016 71.707 1.00 81.64 162 ASP A O 1
ATOM 856 N N . GLN A 1 139 ? 52.563 50.993 72.685 1.00 74.91 163 GLN A N 1
ATOM 857 C CA . GLN A 1 139 ? 52.754 51.503 74.036 1.00 67.46 163 GLN A CA 1
ATOM 858 C C . GLN A 1 139 ? 54.212 51.352 74.466 1.00 63.76 163 GLN A C 1
ATOM 859 O O . GLN A 1 139 ? 54.973 50.552 73.911 1.00 56.23 163 GLN A O 1
ATOM 861 N N . GLU A 1 140 ? 54.597 52.136 75.480 1.00 62.18 164 GLU A N 1
ATOM 862 C CA . GLU A 1 140 ? 55.995 52.238 75.878 1.00 58.79 164 GLU A CA 1
ATOM 863 C C . GLU A 1 140 ? 56.334 51.593 77.218 1.00 50.89 164 GLU A C 1
ATOM 864 O O . GLU A 1 140 ? 57.510 51.297 77.448 1.00 45.63 164 GLU A O 1
ATOM 866 N N . ASP A 1 141 ? 55.354 51.365 78.100 1.00 48.25 165 ASP A N 1
ATOM 867 C CA . ASP A 1 141 ? 55.664 50.988 79.481 1.00 43.81 165 ASP A CA 1
ATOM 868 C C . ASP A 1 141 ? 56.417 49.659 79.552 1.00 42.61 165 ASP A C 1
ATOM 869 O O . ASP A 1 141 ? 57.485 49.572 80.172 1.00 38.74 165 ASP A O 1
ATOM 874 N N . TYR A 1 142 ? 55.880 48.613 78.913 1.00 38.73 166 TYR A N 1
ATOM 875 C CA . TYR A 1 142 ? 56.500 47.289 78.980 1.00 35.56 166 TYR A CA 1
ATOM 876 C C . TYR A 1 142 ? 57.880 47.288 78.334 1.00 37.54 166 TYR A C 1
ATOM 877 O O . TYR A 1 142 ? 58.802 46.622 78.823 1.00 31.66 166 TYR A O 1
ATOM 886 N N . LYS A 1 143 ? 58.037 48.014 77.220 1.00 33.59 167 LYS A N 1
ATOM 887 C CA . LYS A 1 143 ? 59.320 48.039 76.524 1.00 38.58 167 LYS A CA 1
ATOM 888 C C . LYS A 1 143 ? 60.404 48.660 77.401 1.00 37.43 167 LYS A C 1
ATOM 889 O O . LYS A 1 143 ? 61.525 48.143 77.477 1.00 40.74 167 LYS A O 1
ATOM 895 N N . GLU A 1 144 ? 60.084 49.762 78.082 1.00 39.02 168 GLU A N 1
ATOM 896 C CA . GLU A 1 144 ? 61.046 50.375 78.991 1.00 47.99 168 GLU A CA 1
ATOM 897 C C . GLU A 1 144 ? 61.313 49.486 80.199 1.00 49.85 168 GLU A C 1
ATOM 898 O O . GLU A 1 144 ? 62.452 49.394 80.671 1.00 57.21 168 GLU A O 1
ATOM 904 N N . LYS A 1 145 ? 60.273 48.825 80.706 1.00 45.70 169 LYS A N 1
ATOM 905 C CA . LYS A 1 145 ? 60.413 47.985 81.890 1.00 43.78 169 LYS A CA 1
ATOM 906 C C . LYS A 1 145 ? 61.458 46.887 81.684 1.00 39.98 169 LYS A C 1
ATOM 907 O O . LYS A 1 145 ? 62.193 46.533 82.612 1.00 40.44 169 LYS A O 1
ATOM 913 N N . TYR A 1 146 ? 61.550 46.338 80.475 1.00 28.76 170 TYR A N 1
ATOM 914 C CA . TYR A 1 146 ? 62.332 45.126 80.283 1.00 27.87 170 TYR A CA 1
ATOM 915 C C . TYR A 1 146 ? 63.523 45.259 79.344 1.00 31.78 170 TYR A C 1
ATOM 916 O O . TYR A 1 146 ? 64.461 44.463 79.463 1.00 29.92 170 TYR A O 1
ATOM 925 N N . TYR A 1 147 ? 63.525 46.217 78.419 1.00 33.63 171 TYR A N 1
ATOM 926 C CA . TYR A 1 147 ? 64.568 46.257 77.399 1.00 26.62 171 TYR A CA 1
ATOM 927 C C . TYR A 1 147 ? 65.464 47.482 77.480 1.00 30.73 171 TYR A C 1
ATOM 928 O O . TYR A 1 147 ? 66.489 47.510 76.793 1.00 36.06 171 TYR A O 1
ATOM 937 N N . LYS A 1 148 ? 65.140 48.467 78.324 1.00 34.21 172 LYS A N 1
ATOM 938 C CA . LYS A 1 148 ? 65.944 49.685 78.373 1.00 40.09 172 LYS A CA 1
ATOM 939 C C . LYS A 1 148 ? 67.413 49.368 78.616 1.00 36.09 172 LYS A C 1
ATOM 940 O O . LYS A 1 148 ? 68.298 49.943 77.972 1.00 38.58 172 LYS A O 1
ATOM 942 N N . ASP A 1 149 ? 67.687 48.429 79.516 1.00 36.00 173 ASP A N 1
ATOM 943 C CA . ASP A 1 149 ? 69.043 48.105 79.936 1.00 40.91 173 ASP A CA 1
ATOM 944 C C . ASP A 1 149 ? 69.677 46.985 79.116 1.00 38.47 173 ASP A C 1
ATOM 945 O O . ASP A 1 149 ? 70.821 46.605 79.395 1.00 35.11 173 ASP A O 1
ATOM 950 N N . LEU A 1 150 ? 68.972 46.464 78.111 1.00 30.37 174 LEU A N 1
ATOM 951 C CA . LEU A 1 150 ? 69.471 45.398 77.252 1.00 27.42 174 LEU A CA 1
ATOM 952 C C . LEU A 1 150 ? 69.796 45.852 75.832 1.00 31.98 174 LEU A C 1
ATOM 953 O O . LEU A 1 150 ? 70.217 45.022 75.016 1.00 30.71 174 LEU A O 1
ATOM 958 N N . ILE A 1 151 ? 69.610 47.136 75.514 1.00 29.78 175 ILE A N 1
ATOM 959 C CA . ILE A 1 151 ? 69.901 47.615 74.161 1.00 30.51 175 ILE A CA 1
ATOM 960 C C . ILE A 1 151 ? 71.370 47.380 73.806 1.00 33.05 175 ILE A C 1
ATOM 961 O O . ILE A 1 151 ? 71.688 46.985 72.679 1.00 33.51 175 ILE A O 1
ATOM 966 N N . THR A 1 152 ? 72.294 47.597 74.753 1.00 36.08 176 THR A N 1
ATOM 967 C CA A THR A 1 152 ? 73.707 47.373 74.455 0.63 37.88 176 THR A CA 1
ATOM 968 C CA B THR A 1 152 ? 73.694 47.380 74.400 0.37 37.77 176 THR A CA 1
ATOM 969 C C . THR A 1 152 ? 73.992 45.901 74.170 1.00 33.52 176 THR A C 1
ATOM 970 O O . THR A 1 152 ? 74.842 45.581 73.331 1.00 33.92 176 THR A O 1
ATOM 977 N N . LEU A 1 153 ? 73.287 44.992 74.850 1.00 30.12 177 LEU A N 1
ATOM 978 C CA . LEU A 1 153 ? 73.444 43.571 74.548 1.00 30.57 177 LEU A CA 1
ATOM 979 C C . LEU A 1 153 ? 73.005 43.266 73.115 1.00 37.99 177 LEU A C 1
ATOM 980 O O . LEU A 1 153 ? 73.713 42.583 72.368 1.00 30.00 177 LEU A O 1
ATOM 985 N N . GLY A 1 154 ? 71.832 43.764 72.714 1.00 31.27 178 GLY A N 1
ATOM 986 C CA . GLY A 1 154 ? 71.387 43.552 71.349 1.00 26.34 178 GLY A CA 1
ATOM 987 C C . GLY A 1 154 ? 72.329 44.158 70.329 1.00 31.03 178 GLY A C 1
ATOM 988 O O . GLY A 1 154 ? 72.518 43.595 69.243 1.00 31.89 178 GLY A O 1
ATOM 989 N N . LEU A 1 155 ? 72.936 45.304 70.660 1.00 28.45 179 LEU A N 1
ATOM 990 C CA . LEU A 1 155 ? 73.867 45.942 69.738 1.00 30.70 179 LEU A CA 1
ATOM 991 C C . LEU A 1 155 ? 75.134 45.109 69.569 1.00 34.28 179 LEU A C 1
ATOM 992 O O . LEU A 1 155 ? 75.690 45.031 68.466 1.00 39.21 179 LEU A O 1
ATOM 997 N N . LYS A 1 156 ? 75.595 44.468 70.645 1.00 37.95 180 LYS A N 1
ATOM 998 C CA . LYS A 1 156 ? 76.804 43.646 70.579 1.00 37.03 180 LYS A CA 1
ATOM 999 C C . LYS A 1 156 ? 76.680 42.554 69.525 1.00 35.30 180 LYS A C 1
ATOM 1000 O O . LYS A 1 156 ? 77.597 42.339 68.725 1.00 42.30 180 LYS A O 1
ATOM 1006 N N . TYR A 1 157 ? 75.552 41.846 69.505 1.00 29.64 181 TYR A N 1
ATOM 1007 C CA . TYR A 1 157 ? 75.433 40.697 68.617 1.00 33.60 181 TYR A CA 1
ATOM 1008 C C . TYR A 1 157 ? 74.817 41.032 67.267 1.00 41.21 181 TYR A C 1
ATOM 1009 O O . TYR A 1 157 ? 75.053 40.301 66.297 1.00 41.65 181 TYR A O 1
ATOM 1018 N N . SER A 1 158 ? 74.055 42.124 67.171 1.00 42.41 182 SER A N 1
ATOM 1019 C CA . SER A 1 158 ? 73.560 42.549 65.866 1.00 47.03 182 SER A CA 1
ATOM 1020 C C . SER A 1 158 ? 74.710 42.858 64.915 1.00 47.54 182 SER A C 1
ATOM 1021 O O . SER A 1 158 ? 74.558 42.741 63.693 1.00 42.12 182 SER A O 1
ATOM 1024 N N . LYS A 1 159 ? 75.868 43.246 65.452 1.00 50.73 183 LYS A N 1
ATOM 1025 C CA . LYS A 1 159 ? 77.027 43.484 64.597 1.00 49.17 183 LYS A CA 1
ATOM 1026 C C . LYS A 1 159 ? 77.649 42.175 64.124 1.00 49.31 183 LYS A C 1
ATOM 1027 O O . LYS A 1 159 ? 78.083 42.073 62.973 1.00 55.15 183 LYS A O 1
ATOM 1033 N N . LEU A 1 160 ? 77.672 41.160 64.989 1.00 43.67 184 LEU A N 1
ATOM 1034 C CA . LEU A 1 160 ? 78.350 39.896 64.718 1.00 38.87 184 LEU A CA 1
ATOM 1035 C C . LEU A 1 160 ? 77.477 38.879 63.993 1.00 32.61 184 LEU A C 1
ATOM 1036 O O . LEU A 1 160 ? 78.009 37.992 63.319 1.00 38.61 184 LEU A O 1
ATOM 1041 N N . LEU A 1 161 ? 76.156 38.955 64.164 1.00 28.79 185 LEU A N 1
ATOM 1042 C CA . LEU A 1 161 ? 75.188 38.026 63.578 1.00 24.37 185 LEU A CA 1
ATOM 1043 C C . LEU A 1 161 ? 74.195 38.877 62.796 1.00 32.77 185 LEU A C 1
ATOM 1044 O O . LEU A 1 161 ? 73.181 39.336 63.351 1.00 32.96 185 LEU A O 1
ATOM 1049 N N . PRO A 1 162 ? 74.426 39.085 61.501 1.00 29.65 186 PRO A N 1
ATOM 1050 C CA . PRO A 1 162 ? 73.671 40.106 60.763 1.00 33.19 186 PRO A CA 1
ATOM 1051 C C . PRO A 1 162 ? 72.211 39.740 60.536 1.00 28.66 186 PRO A C 1
ATOM 1052 O O . PRO A 1 162 ? 71.832 38.564 60.481 1.00 27.62 186 PRO A O 1
ATOM 1056 N N . TRP A 1 163 ? 71.396 40.783 60.371 1.00 27.40 187 TRP A N 1
ATOM 1057 C CA . TRP A 1 163 ? 69.974 40.622 60.066 1.00 23.64 187 TRP A CA 1
ATOM 1058 C C . TRP A 1 163 ? 69.748 39.581 58.970 1.00 23.39 187 TRP A C 1
ATOM 1059 O O . TRP A 1 163 ? 70.392 39.612 57.918 1.00 25.35 187 TRP A O 1
ATOM 1070 N N . GLY A 1 164 ? 68.830 38.650 59.223 1.00 19.04 188 GLY A N 1
ATOM 1071 C CA . GLY A 1 164 ? 68.580 37.544 58.307 1.00 17.60 188 GLY A CA 1
ATOM 1072 C C . GLY A 1 164 ? 67.874 37.922 57.014 1.00 27.94 188 GLY A C 1
ATOM 1073 O O . GLY A 1 164 ? 67.818 37.090 56.101 1.00 28.70 188 GLY A O 1
ATOM 1074 N N . GLY A 1 165 ? 67.351 39.135 56.906 1.00 26.72 189 GLY A N 1
ATOM 1075 C CA . GLY A 1 165 ? 66.644 39.560 55.703 1.00 23.93 189 GLY A CA 1
ATOM 1076 C C . GLY A 1 165 ? 65.137 39.518 55.881 1.00 25.47 189 GLY A C 1
ATOM 1077 O O . GLY A 1 165 ? 64.610 39.423 56.996 1.00 19.85 189 GLY A O 1
ATOM 1078 N N . LYS A 1 166 ? 64.433 39.578 54.749 1.00 21.65 190 LYS A N 1
ATOM 1079 C CA . LYS A 1 166 ? 62.976 39.611 54.774 1.00 20.92 190 LYS A CA 1
ATOM 1080 C C . LYS A 1 166 ? 62.410 38.381 55.478 1.00 21.46 190 LYS A C 1
ATOM 1081 O O . LYS A 1 166 ? 62.935 37.268 55.349 1.00 21.12 190 LYS A O 1
ATOM 1087 N N . LEU A 1 167 ? 61.339 38.588 56.248 1.00 17.33 191 LEU A N 1
ATOM 1088 C CA . LEU A 1 167 ? 60.731 37.506 57.013 1.00 17.65 191 LEU A CA 1
ATOM 1089 C C . LEU A 1 167 ? 59.237 37.770 57.148 1.00 16.27 191 LEU A C 1
ATOM 1090 O O . LEU A 1 167 ? 58.769 38.897 56.966 1.00 18.82 191 LEU A O 1
ATOM 1095 N N . THR A 1 168 ? 58.492 36.711 57.465 1.00 18.73 192 THR A N 1
ATOM 1096 C CA . THR A 1 168 ? 57.057 36.800 57.726 1.00 20.63 192 THR A CA 1
ATOM 1097 C C . THR A 1 168 ? 56.728 38.041 58.560 1.00 24.25 192 THR A C 1
ATOM 1098 O O . THR A 1 168 ? 57.261 38.216 59.663 1.00 20.30 192 THR A O 1
ATOM 1102 N N . SER A 1 169 ? 55.891 38.946 58.012 1.00 18.68 193 SER A N 1
ATOM 1103 C CA . SER A 1 169 ? 55.695 40.237 58.677 1.00 19.36 193 SER A CA 1
ATOM 1104 C C . SER A 1 169 ? 55.005 40.075 60.029 1.00 22.58 193 SER A C 1
ATOM 1105 O O . SER A 1 169 ? 55.314 40.807 60.976 1.00 18.94 193 SER A O 1
ATOM 1108 N N . GLU A 1 170 ? 54.075 39.120 60.136 1.00 21.34 194 GLU A N 1
ATOM 1109 C CA . GLU A 1 170 ? 53.372 38.877 61.394 1.00 21.91 194 GLU A CA 1
ATOM 1110 C C . GLU A 1 170 ? 54.309 38.406 62.506 1.00 26.21 194 GLU A C 1
ATOM 1111 O O . GLU A 1 170 ? 53.960 38.527 63.687 1.00 22.10 194 GLU A O 1
ATOM 1117 N N . SER A 1 171 ? 55.486 37.869 62.162 1.00 19.86 195 SER A N 1
ATOM 1118 C CA . SER A 1 171 ? 56.428 37.425 63.189 1.00 20.02 195 SER A CA 1
ATOM 1119 C C . SER A 1 171 ? 56.981 38.595 63.997 1.00 24.98 195 SER A C 1
ATOM 1120 O O . SER A 1 171 ? 57.283 38.432 65.190 1.00 27.37 195 SER A O 1
ATOM 1123 N N . LEU A 1 172 ? 57.076 39.787 63.393 1.00 27.09 196 LEU A N 1
ATOM 1124 C CA . LEU A 1 172 ? 57.617 40.939 64.111 1.00 23.73 196 LEU A CA 1
ATOM 1125 C C . LEU A 1 172 ? 56.736 41.353 65.280 1.00 33.29 196 LEU A C 1
ATOM 1126 O O . LEU A 1 172 ? 57.230 41.962 66.236 1.00 36.62 196 LEU A O 1
ATOM 1131 N N . ARG A 1 173 ? 55.432 41.067 65.212 1.00 33.13 197 ARG A N 1
ATOM 1132 C CA A ARG A 1 173 ? 54.525 41.319 66.333 0.63 40.28 197 ARG A CA 1
ATOM 1133 C CA B ARG A 1 173 ? 54.573 41.385 66.345 0.37 39.31 197 ARG A CA 1
ATOM 1134 C C . ARG A 1 173 ? 55.057 40.729 67.632 1.00 34.49 197 ARG A C 1
ATOM 1135 O O . ARG A 1 173 ? 54.704 41.197 68.719 1.00 36.79 197 ARG A O 1
ATOM 1150 N N . PHE A 1 174 ? 55.884 39.683 67.536 1.00 24.1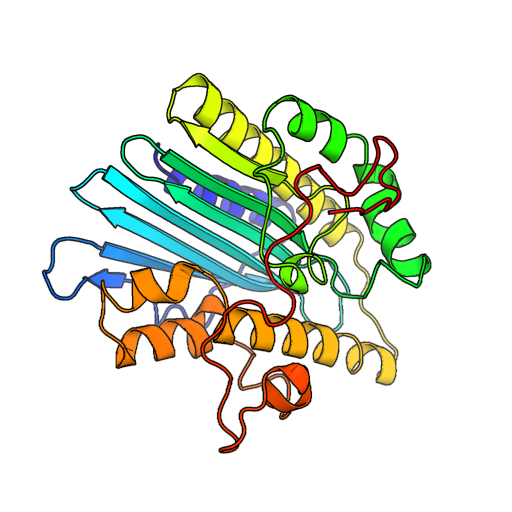3 198 PHE A N 1
ATOM 1151 C CA . PHE A 1 174 ? 56.324 38.909 68.687 1.00 26.75 198 PHE A CA 1
ATOM 1152 C C . PHE A 1 174 ? 57.798 39.095 69.037 1.00 27.46 198 PHE A C 1
ATOM 1153 O O . PHE A 1 174 ? 58.262 38.502 70.016 1.00 25.37 198 PHE A O 1
ATOM 1161 N N . PHE A 1 175 ? 58.546 39.901 68.290 1.00 21.43 199 PHE A N 1
ATOM 1162 C CA . PHE A 1 175 ? 59.980 40.026 68.524 1.00 21.08 199 PHE A CA 1
ATOM 1163 C C . PHE A 1 175 ? 60.289 41.293 69.317 1.00 21.16 199 PHE A C 1
ATOM 1164 O O . PHE A 1 175 ? 59.579 42.296 69.220 1.00 26.62 199 PHE A O 1
ATOM 1172 N N . SER A 1 176 ? 61.361 41.236 70.098 1.00 22.16 200 SER A N 1
ATOM 1173 C CA . SER A 1 176 ? 61.834 42.361 70.897 1.00 28.80 200 SER A CA 1
ATOM 1174 C C . SER A 1 176 ? 62.848 43.174 70.105 1.00 22.96 200 SER A C 1
ATOM 1175 O O . SER A 1 176 ? 63.313 42.742 69.052 1.00 21.95 200 SER A O 1
ATOM 1178 N N . PRO A 1 177 ? 63.222 44.367 70.588 1.00 25.40 201 PRO A N 1
ATOM 1179 C CA . PRO A 1 177 ? 64.255 45.153 69.889 1.00 23.94 201 PRO A CA 1
ATOM 1180 C C . PRO A 1 177 ? 65.647 44.546 69.941 1.00 22.97 201 PRO A C 1
ATOM 1181 O O . PRO A 1 177 ? 66.532 45.049 69.245 1.00 28.14 201 PRO A O 1
ATOM 1185 N N . ILE A 1 178 ? 65.887 43.503 70.734 1.00 21.11 202 ILE A N 1
ATOM 1186 C CA . ILE A 1 178 ? 67.196 42.867 70.759 1.00 23.27 202 ILE A CA 1
ATOM 1187 C C . ILE A 1 178 ? 67.189 41.524 70.038 1.00 20.30 202 ILE A C 1
ATOM 1188 O O . ILE A 1 178 ? 68.139 40.747 70.185 1.00 23.04 202 ILE A O 1
ATOM 1193 N N . VAL A 1 179 ? 66.143 41.230 69.258 1.00 20.23 203 VAL A N 1
ATOM 1194 C CA . VAL A 1 179 ? 66.051 39.930 68.597 1.00 22.43 203 VAL A CA 1
ATOM 1195 C C . VAL A 1 179 ? 67.273 39.699 67.716 1.00 19.90 203 VAL A C 1
ATOM 1196 O O . VAL A 1 179 ? 67.776 40.612 67.046 1.00 22.55 203 VAL A O 1
ATOM 1200 N N . ILE A 1 180 ? 67.785 38.481 67.763 1.00 21.79 204 ILE A N 1
ATOM 1201 C CA . ILE A 1 180 ? 68.769 38.008 66.803 1.00 23.76 204 ILE A CA 1
ATOM 1202 C C . ILE A 1 180 ? 68.019 37.133 65.806 1.00 22.85 204 ILE A C 1
ATOM 1203 O O . ILE A 1 180 ? 67.602 36.016 66.133 1.00 18.96 204 ILE A O 1
ATOM 1208 N N . TRP A 1 181 ? 67.820 37.660 64.602 1.00 22.53 205 TRP A N 1
ATOM 1209 C CA . TRP A 1 181 ? 67.254 36.916 63.480 1.00 18.69 205 TRP A CA 1
ATOM 1210 C C . TRP A 1 181 ? 68.351 36.924 62.429 1.00 18.74 205 TRP A C 1
ATOM 1211 O O . TRP A 1 181 ? 68.765 37.998 61.977 1.00 18.31 205 TRP A O 1
ATOM 1222 N N . THR A 1 182 ? 68.888 35.744 62.109 1.00 22.20 206 THR A N 1
ATOM 1223 C CA . THR A 1 182 ? 70.097 35.693 61.300 1.00 23.63 206 THR A CA 1
ATOM 1224 C C . THR A 1 182 ? 70.140 34.392 60.511 1.00 22.82 206 THR A C 1
ATOM 1225 O O . THR A 1 182 ? 69.527 33.386 60.883 1.00 17.86 206 THR A O 1
ATOM 1229 N N . ARG A 1 183 ? 70.848 34.454 59.389 1.00 23.44 207 ARG A N 1
ATOM 1230 C CA . ARG A 1 183 ? 71.220 33.310 58.575 1.00 21.47 207 ARG A CA 1
ATOM 1231 C C . ARG A 1 183 ? 72.724 33.373 58.365 1.00 27.14 207 ARG A C 1
ATOM 1232 O O . ARG A 1 183 ? 73.265 34.451 58.096 1.00 25.56 207 ARG A O 1
ATOM 1240 N N . PHE A 1 184 ? 73.407 32.235 58.481 1.00 20.70 208 PHE A N 1
ATOM 1241 C CA . PHE A 1 184 ? 74.840 32.248 58.216 1.00 23.55 208 PHE A CA 1
ATOM 1242 C C . PHE A 1 184 ? 75.307 30.845 57.865 1.00 23.14 208 PHE A C 1
ATOM 1243 O O . PHE A 1 184 ? 74.674 29.853 58.238 1.00 27.69 208 PHE A O 1
ATOM 1251 N N . SER A 1 185 ? 76.407 30.785 57.117 1.00 25.54 209 SER A N 1
ATOM 1252 C CA . SER A 1 185 ? 77.053 29.529 56.776 1.00 35.01 209 SER A CA 1
ATOM 1253 C C . SER A 1 185 ? 77.847 28.988 57.956 1.00 33.67 209 SER A C 1
ATOM 1254 O O . SER A 1 185 ? 78.408 29.743 58.755 1.00 38.11 209 SER A O 1
ATOM 1257 N N . SER A 1 186 ? 77.905 27.663 58.049 1.00 31.42 210 SER A N 1
ATOM 1258 C CA . SER A 1 186 ? 78.516 27.035 59.213 1.00 35.29 210 SER A CA 1
ATOM 1259 C C . SER A 1 186 ? 80.019 27.255 59.206 1.00 39.38 210 SER A C 1
ATOM 1260 O O . SER A 1 186 ? 80.672 27.138 58.170 1.00 37.08 210 SER A O 1
ATOM 1263 N N . SER A 1 187 ? 80.561 27.606 60.366 1.00 35.38 211 SER A N 1
ATOM 1264 C CA . SER A 1 187 ? 81.998 27.698 60.573 1.00 40.47 211 SER A CA 1
ATOM 1265 C C . SER A 1 187 ? 82.253 27.665 62.067 1.00 40.12 211 SER A C 1
ATOM 1266 O O . SER A 1 187 ? 81.346 27.956 62.858 1.00 38.39 211 SER A O 1
ATOM 1269 N N . PRO A 1 188 ? 83.463 27.299 62.490 1.00 43.24 212 PRO A N 1
ATOM 1270 C CA . PRO A 1 188 ? 83.768 27.361 63.930 1.00 37.12 212 PRO A CA 1
ATOM 1271 C C . PRO A 1 188 ? 83.541 28.737 64.533 1.00 43.38 212 PRO A C 1
ATOM 1272 O O . PRO A 1 188 ? 83.003 28.840 65.645 1.00 39.32 212 PRO A O 1
ATOM 1276 N N . HIS A 1 189 ? 83.922 29.803 63.827 1.00 40.67 213 HIS A N 1
ATOM 1277 C CA . HIS A 1 189 ? 83.735 31.143 64.373 1.00 40.09 213 HIS A CA 1
ATOM 1278 C C . HIS A 1 189 ? 82.254 31.473 64.549 1.00 37.73 213 HIS A C 1
ATOM 1279 O O . HIS A 1 189 ? 81.834 31.941 65.614 1.00 33.87 213 HIS A O 1
ATOM 1286 N N . ASN A 1 190 ? 81.442 31.239 63.511 1.00 31.62 214 ASN A N 1
ATOM 1287 C CA . ASN A 1 190 ? 80.028 31.593 63.604 1.00 29.40 214 ASN A CA 1
ATOM 1288 C C . ASN A 1 190 ? 79.327 30.807 64.700 1.00 32.02 214 ASN A C 1
ATOM 1289 O O . ASN A 1 190 ? 78.494 31.357 65.429 1.00 29.87 214 ASN A O 1
ATOM 1294 N N . HIS A 1 191 ? 79.637 29.516 64.833 1.00 30.19 215 HIS A N 1
ATOM 1295 C CA . HIS A 1 191 ? 78.984 28.750 65.891 1.00 34.87 215 HIS A CA 1
ATOM 1296 C C . HIS A 1 191 ? 79.476 29.164 67.272 1.00 34.89 215 HIS A C 1
ATOM 1297 O O . HIS A 1 191 ? 78.701 29.146 68.239 1.00 27.84 215 HIS A O 1
ATOM 1304 N N . SER A 1 192 ? 80.754 29.536 67.384 1.00 31.64 216 SER A N 1
ATOM 1305 C CA . SER A 1 192 ? 81.257 30.080 68.641 1.00 36.60 216 SER A CA 1
ATOM 1306 C C . SER A 1 192 ? 80.513 31.356 69.023 1.00 34.69 216 SER A C 1
ATOM 1307 O O . SER A 1 192 ? 80.147 31.543 70.187 1.00 29.28 216 SER A O 1
ATOM 1310 N N . VAL A 1 193 ? 80.265 32.239 68.052 1.00 35.28 217 VAL A N 1
ATOM 1311 C CA . VAL A 1 193 ? 79.514 33.461 68.334 1.00 28.77 217 VAL A CA 1
ATOM 1312 C C . VAL A 1 193 ? 78.084 33.130 68.749 1.00 28.24 217 VAL A C 1
ATOM 1313 O O . VAL A 1 193 ? 77.538 33.724 69.694 1.00 28.59 217 VAL A O 1
ATOM 1317 N N . LEU A 1 194 ? 77.456 32.177 68.054 1.00 24.14 218 LEU A N 1
ATOM 1318 C CA . LEU A 1 194 ? 76.090 31.792 68.385 1.00 23.43 218 LEU A CA 1
ATOM 1319 C C . LEU A 1 194 ? 75.995 31.259 69.805 1.00 23.57 218 LEU A C 1
ATOM 1320 O O . LEU A 1 194 ? 75.040 31.569 70.530 1.00 21.55 218 LEU A O 1
ATOM 1325 N N . PHE A 1 195 ? 76.961 30.428 70.209 1.00 27.39 219 PHE A N 1
ATOM 1326 C CA . PHE A 1 195 ? 76.972 29.915 71.575 1.00 25.53 219 PHE A CA 1
ATOM 1327 C C . PHE A 1 195 ? 77.105 31.050 72.584 1.00 25.93 219 PHE A C 1
ATOM 1328 O O . PHE A 1 195 ? 76.370 31.098 73.575 1.00 26.94 219 PHE A O 1
ATOM 1336 N N . SER A 1 196 ? 78.030 31.985 72.342 1.00 25.81 220 SER A N 1
ATOM 1337 C CA . SER A 1 196 ? 78.205 33.111 73.261 1.00 27.70 220 SER A CA 1
ATOM 1338 C C . SER A 1 196 ? 76.928 33.937 73.377 1.00 28.07 220 SER A C 1
ATOM 1339 O O . SER A 1 196 ? 76.586 34.413 74.466 1.00 26.03 220 SER A O 1
ATOM 1342 N N . ALA A 1 197 ? 76.212 34.116 72.260 1.00 24.89 221 ALA A N 1
ATOM 1343 C CA . ALA A 1 197 ? 74.964 34.878 72.256 1.00 24.37 221 ALA A CA 1
ATOM 1344 C C . ALA A 1 197 ? 73.879 34.177 73.070 1.00 23.25 221 ALA A C 1
ATOM 1345 O O . ALA A 1 197 ? 73.179 34.819 73.861 1.00 20.17 221 ALA A O 1
ATOM 1347 N N . PHE A 1 198 ? 73.692 32.871 72.849 1.00 22.20 222 PHE A N 1
ATOM 1348 C CA . PHE A 1 198 ? 72.716 32.112 73.630 1.00 26.13 222 PHE A CA 1
ATOM 1349 C C . PHE A 1 198 ? 72.973 32.282 75.121 1.00 25.59 222 PHE A C 1
ATOM 1350 O O . PHE A 1 198 ? 72.045 32.537 75.897 1.00 25.43 222 PHE A O 1
ATOM 1358 N N . LYS A 1 199 ? 74.234 32.145 75.536 1.00 25.02 223 LYS A N 1
ATOM 1359 C CA . LYS A 1 199 ? 74.566 32.212 76.959 1.00 26.85 223 LYS A CA 1
ATOM 1360 C C . LYS A 1 199 ? 74.341 33.616 77.521 1.00 25.81 223 LYS A C 1
ATOM 1361 O O . LYS A 1 199 ? 73.748 33.777 78.599 1.00 23.06 223 LYS A O 1
ATOM 1367 N N . ASP A 1 200 ? 74.799 34.644 76.794 1.00 23.48 224 ASP A N 1
ATOM 1368 C CA . ASP A 1 200 ? 74.580 36.029 77.206 1.00 30.11 224 ASP A CA 1
ATOM 1369 C C . ASP A 1 200 ? 73.096 36.368 77.300 1.00 26.17 224 ASP A C 1
ATOM 1370 O O . ASP A 1 200 ? 72.659 37.010 78.267 1.00 25.70 224 ASP A O 1
ATOM 1375 N N . TYR A 1 201 ? 72.312 35.965 76.296 1.00 20.90 225 TYR A N 1
ATOM 1376 C CA . TYR A 1 201 ? 70.876 36.240 76.290 1.00 18.14 225 TYR A CA 1
ATOM 1377 C C . TYR A 1 201 ? 70.164 35.461 77.393 1.00 20.73 225 TYR A C 1
ATOM 1378 O O . TYR A 1 201 ? 69.258 35.991 78.053 1.00 21.29 225 TYR A O 1
ATOM 1387 N N . TYR A 1 202 ? 70.556 34.202 77.622 1.00 21.32 226 TYR A N 1
ATOM 1388 C CA . TYR A 1 202 ? 69.869 33.440 78.662 1.00 20.40 226 TYR A CA 1
ATOM 1389 C C . TYR A 1 202 ? 70.213 33.966 80.058 1.00 22.37 226 TYR A C 1
ATOM 1390 O O . TYR A 1 202 ? 69.348 34.002 80.945 1.00 19.52 226 TYR A O 1
ATOM 1399 N N . GLN A 1 203 ? 71.462 34.405 80.272 1.00 22.83 227 GLN A N 1
ATOM 1400 C CA . GLN A 1 203 ? 71.811 34.997 81.557 1.00 25.98 227 GLN A CA 1
ATOM 1401 C C . GLN A 1 203 ? 71.074 36.317 81.771 1.00 27.31 227 GLN A C 1
ATOM 1402 O O . GLN A 1 203 ? 70.654 36.626 82.893 1.00 23.36 227 GLN A O 1
ATOM 1408 N N . ALA A 1 204 ? 70.906 37.111 80.708 1.00 22.26 228 ALA A N 1
ATOM 1409 C CA . ALA A 1 204 ? 70.109 38.330 80.812 1.00 26.96 228 ALA A CA 1
ATOM 1410 C C . ALA A 1 204 ? 68.682 38.011 81.239 1.00 19.55 228 ALA A C 1
ATOM 1411 O O . ALA A 1 204 ? 68.115 38.703 82.092 1.00 22.00 228 ALA A O 1
ATOM 1413 N N . TRP A 1 205 ? 68.092 36.962 80.654 1.00 18.63 229 TRP A N 1
ATOM 1414 C CA . TRP A 1 205 ? 66.721 36.582 80.983 1.00 22.31 229 TRP A CA 1
ATOM 1415 C C . TRP A 1 205 ? 66.620 36.114 82.432 1.00 25.73 229 TRP A C 1
ATOM 1416 O O . TRP A 1 205 ? 65.661 36.457 83.139 1.00 22.77 229 TRP A O 1
ATOM 1427 N N . LEU A 1 206 ? 67.610 35.345 82.897 1.00 23.50 230 LEU A N 1
ATOM 1428 C CA . LEU A 1 206 ? 67.616 34.924 84.300 1.00 25.44 230 LEU A CA 1
ATOM 1429 C C . LEU A 1 206 ? 67.724 36.118 85.243 1.00 27.10 230 LEU A C 1
ATOM 1430 O O . LEU A 1 206 ? 67.155 36.097 86.343 1.00 26.80 230 LEU A O 1
ATOM 1435 N N . GLY A 1 207 ? 68.442 37.167 84.834 1.00 29.00 231 GLY A N 1
ATOM 1436 C CA . GLY A 1 207 ? 68.495 38.378 85.638 1.00 24.81 231 GLY A CA 1
ATOM 1437 C C . GLY A 1 207 ? 67.166 39.103 85.690 1.00 26.39 231 GLY A C 1
ATOM 1438 O O . GLY A 1 207 ? 66.819 39.688 86.716 1.00 26.19 231 GLY A O 1
ATOM 1439 N N . LEU A 1 208 ? 66.403 39.071 84.588 1.00 23.00 232 LEU A N 1
ATOM 1440 C CA . LEU A 1 208 ? 65.031 39.568 84.623 1.00 24.46 232 LEU A CA 1
ATOM 1441 C C . LEU A 1 208 ? 64.166 38.729 85.553 1.00 23.45 232 LEU A C 1
ATOM 1442 O O . LEU A 1 208 ? 63.358 39.272 86.322 1.00 23.30 232 LEU A O 1
ATOM 1447 N N . MET A 1 209 ? 64.311 37.399 85.487 1.00 21.20 233 MET A N 1
ATOM 1448 C CA . MET A 1 209 ? 63.559 36.530 86.390 1.00 29.32 233 MET A CA 1
ATOM 1449 C C . MET A 1 209 ? 63.820 36.877 87.860 1.00 28.48 233 MET A C 1
ATOM 1450 O O . MET A 1 209 ? 62.876 36.936 88.659 1.00 23.88 233 MET A O 1
ATOM 1455 N N . ASP A 1 210 ? 65.085 37.128 88.235 1.00 24.94 234 ASP A N 1
ATOM 1456 C CA . ASP A 1 210 ? 65.399 37.515 89.618 1.00 26.22 234 ASP A CA 1
ATOM 1457 C C . ASP A 1 210 ? 64.526 38.661 90.100 1.00 31.41 234 ASP A C 1
ATOM 1458 O O . ASP A 1 210 ? 64.101 38.686 91.261 1.00 29.58 234 ASP A O 1
ATOM 1463 N N . ARG A 1 211 ? 64.297 39.647 89.234 1.00 26.91 235 ARG A N 1
ATOM 1464 C CA . ARG A 1 211 ? 63.619 40.886 89.594 1.00 28.40 235 ARG A CA 1
ATOM 1465 C C . ARG A 1 211 ? 62.108 40.827 89.377 1.00 28.53 235 ARG A C 1
ATOM 1466 O O . ARG A 1 211 ? 61.415 41.810 89.655 1.00 34.48 235 ARG A O 1
ATOM 1474 N N . SER A 1 212 ? 61.584 39.705 88.890 1.00 25.33 236 SER A N 1
ATOM 1475 C CA . SER A 1 212 ? 60.164 39.590 88.597 1.00 25.27 236 SER A CA 1
ATOM 1476 C C . SER A 1 212 ? 59.382 39.375 89.884 1.00 32.48 236 SER A C 1
ATOM 1477 O O . SER A 1 212 ? 59.575 38.370 90.579 1.00 30.80 236 SER A O 1
ATOM 1480 N N . GLU A 1 213 ? 58.513 40.325 90.210 1.00 29.95 237 GLU A N 1
ATOM 1481 C CA . GLU A 1 213 ? 57.627 40.204 91.353 1.00 33.60 237 GLU A CA 1
ATOM 1482 C C . GLU A 1 213 ? 56.249 39.772 90.866 1.00 40.54 237 GLU A C 1
ATOM 1483 O O . GLU A 1 213 ? 55.818 40.138 89.768 1.00 34.35 237 GLU A O 1
ATOM 1489 N N . GLY A 1 214 ? 55.576 38.957 91.670 1.00 39.81 238 GLY A N 1
ATOM 1490 C CA . GLY A 1 214 ? 54.306 38.405 91.244 1.00 39.61 238 GLY A CA 1
ATOM 1491 C C . GLY A 1 214 ? 53.219 39.465 91.202 1.00 39.89 238 GLY A C 1
ATOM 1492 O O . GLY A 1 214 ? 53.124 40.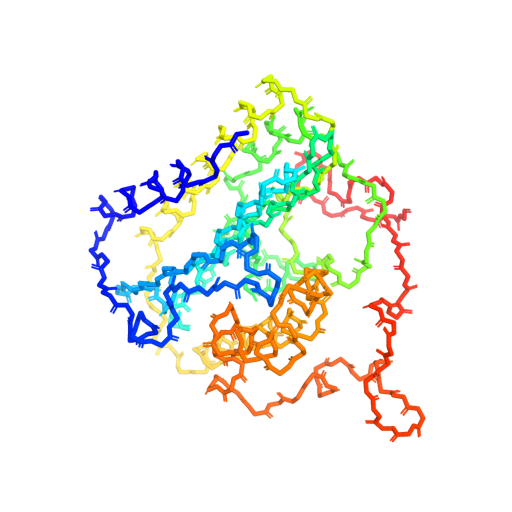330 92.075 1.00 35.10 238 GLY A O 1
ATOM 1493 N N . GLU A 1 215 ? 52.396 39.392 90.160 1.00 32.98 239 GLU A N 1
ATOM 1494 C CA . GLU A 1 215 ? 51.222 40.248 90.042 1.00 37.66 239 GLU A CA 1
ATOM 1495 C C . GLU A 1 215 ? 50.147 39.818 91.039 1.00 40.07 239 GLU A C 1
ATOM 1496 O O . GLU A 1 215 ? 49.876 38.626 91.212 1.00 41.30 239 GLU A O 1
ATOM 1502 N N . THR A 1 216 ? 49.528 40.797 91.700 1.00 40.55 240 THR A N 1
ATOM 1503 C CA . THR A 1 216 ? 48.445 40.495 92.632 1.00 51.59 240 THR A CA 1
ATOM 1504 C C . THR A 1 216 ? 47.057 40.834 92.090 1.00 51.89 240 THR A C 1
ATOM 1505 O O . THR A 1 216 ? 46.066 40.282 92.583 1.00 51.44 240 THR A O 1
ATOM 1509 N N . ASP A 1 217 ? 46.966 41.689 91.072 1.00 50.47 241 ASP A N 1
ATOM 1510 C CA . ASP A 1 217 ? 45.683 42.093 90.507 1.00 49.07 241 ASP A CA 1
ATOM 1511 C C . ASP A 1 217 ? 45.159 41.010 89.567 1.00 59.20 241 ASP A C 1
ATOM 1512 O O . ASP A 1 217 ? 45.840 40.622 88.608 1.00 58.34 241 ASP A O 1
ATOM 1517 N N . ALA A 1 218 ? 43.933 40.543 89.829 1.00 51.86 242 ALA A N 1
ATOM 1518 C CA . ALA A 1 218 ? 43.381 39.414 89.079 1.00 48.36 242 ALA A CA 1
ATOM 1519 C C . ALA A 1 218 ? 43.180 39.749 87.603 1.00 45.71 242 ALA A C 1
ATOM 1520 O O . ALA A 1 218 ? 43.420 38.905 86.729 1.00 41.89 242 ALA A O 1
ATOM 1522 N N . SER A 1 219 ? 42.718 40.965 87.301 1.00 41.94 243 SER A N 1
ATOM 1523 C CA . SER A 1 219 ? 42.511 41.329 85.903 1.00 48.18 243 SER A CA 1
ATOM 1524 C C . SER A 1 219 ? 43.827 41.331 85.140 1.00 50.15 243 SER A C 1
ATOM 1525 O O . SER A 1 219 ? 43.889 40.878 83.989 1.00 47.38 243 SER A O 1
ATOM 1528 N N . GLN A 1 220 ? 44.894 41.829 85.771 1.00 44.52 244 GLN A N 1
ATOM 1529 C CA . GLN A 1 220 ? 46.190 41.865 85.105 1.00 39.04 244 GLN A CA 1
ATOM 1530 C C . GLN A 1 220 ? 46.726 40.461 84.864 1.00 40.37 244 GLN A C 1
ATOM 1531 O O . GLN A 1 220 ? 47.321 40.193 83.813 1.00 35.57 244 GLN A O 1
ATOM 1537 N N . ILE A 1 221 ? 46.514 39.543 85.812 1.00 40.01 245 ILE A N 1
ATOM 1538 C CA . ILE A 1 221 ? 46.934 38.161 85.588 1.00 40.27 245 ILE A CA 1
ATOM 1539 C C . ILE A 1 221 ? 46.191 37.568 84.395 1.00 42.42 245 ILE A C 1
ATOM 1540 O O . ILE A 1 221 ? 46.782 36.864 83.566 1.00 36.46 245 ILE A O 1
ATOM 1545 N N . ALA A 1 222 ? 44.889 37.858 84.276 1.00 39.54 246 ALA A N 1
ATOM 1546 C CA . ALA A 1 222 ? 44.131 37.386 83.120 1.00 35.25 246 ALA A CA 1
ATOM 1547 C C . ALA A 1 222 ? 44.668 37.986 81.827 1.00 41.15 246 ALA A C 1
ATOM 1548 O O . ALA A 1 222 ? 44.753 37.296 80.803 1.00 33.98 246 ALA A O 1
ATOM 1550 N N . CYS A 1 223 ? 45.026 39.272 81.847 1.00 40.69 247 CYS A N 1
ATOM 1551 C CA A CYS A 1 223 ? 45.605 39.891 80.661 0.47 41.69 247 CYS A CA 1
ATOM 1552 C CA B CYS A 1 223 ? 45.601 39.883 80.654 0.53 41.65 247 CYS A CA 1
ATOM 1553 C C . CYS A 1 223 ? 46.922 39.221 80.285 1.00 38.30 247 CYS A C 1
ATOM 1554 O O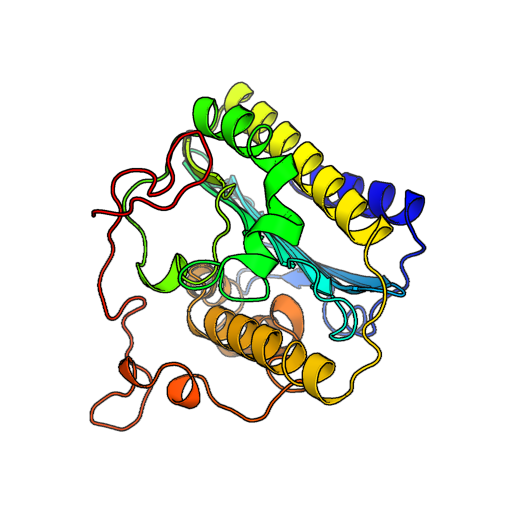 . CYS A 1 223 ? 47.167 38.921 79.110 1.00 36.52 247 CYS A O 1
ATOM 1559 N N . ASN A 1 224 ? 47.787 38.976 81.278 1.00 35.31 248 ASN A N 1
ATOM 1560 C CA . ASN A 1 224 ? 49.050 38.295 80.995 1.00 27.42 248 ASN A CA 1
ATOM 1561 C C . ASN A 1 224 ? 48.812 36.897 80.448 1.00 26.21 248 ASN A C 1
ATOM 1562 O O . ASN A 1 224 ? 49.584 36.411 79.611 1.00 27.86 248 ASN A O 1
ATOM 1567 N N . CYS A 1 225 ? 47.760 36.234 80.928 1.00 27.73 249 CYS A N 1
ATOM 1568 C CA . CYS A 1 225 ? 47.491 34.866 80.508 1.00 32.07 249 CYS A CA 1
ATOM 1569 C C . CYS A 1 225 ? 46.997 34.827 79.069 1.00 36.40 249 CYS A C 1
ATOM 1570 O O . CYS A 1 225 ? 47.421 33.964 78.286 1.00 30.69 249 CYS A O 1
ATOM 1573 N N . GLU A 1 226 ? 46.109 35.760 78.703 1.00 28.40 250 GLU A N 1
ATOM 1574 C CA . GLU A 1 226 ? 45.640 35.843 77.323 1.00 30.99 250 GLU A CA 1
ATOM 1575 C C . GLU A 1 226 ? 46.785 36.175 76.375 1.00 27.39 250 GLU A C 1
ATOM 1576 O O . GLU A 1 226 ? 46.888 35.593 75.288 1.00 24.29 250 GLU A O 1
ATOM 1582 N N . ALA A 1 227 ? 47.675 37.086 76.779 1.00 25.77 251 ALA A N 1
ATOM 1583 C CA . ALA A 1 227 ? 48.829 37.417 75.946 1.00 27.27 251 ALA A CA 1
ATOM 1584 C C . ALA A 1 227 ? 49.694 36.189 75.679 1.00 27.77 251 ALA A C 1
ATOM 1585 O O . ALA A 1 227 ? 50.143 35.973 74.545 1.00 26.27 251 ALA A O 1
ATOM 1587 N N . GLN A 1 228 ? 49.932 35.367 76.708 1.00 23.32 252 GLN A N 1
ATOM 1588 C CA . GLN A 1 228 ? 50.682 34.132 76.505 1.00 18.97 252 GLN A CA 1
ATOM 1589 C C . GLN A 1 228 ? 49.908 33.145 75.632 1.00 22.22 252 GLN A C 1
ATOM 1590 O O . GLN A 1 228 ? 50.495 32.507 74.748 1.00 21.42 252 GLN A O 1
ATOM 1596 N N . HIS A 1 229 ? 48.596 32.999 75.866 1.00 20.33 253 HIS A N 1
ATOM 1597 C CA . HIS A 1 229 ? 47.801 32.065 75.068 1.00 20.44 253 HIS A CA 1
ATOM 1598 C C . HIS A 1 229 ? 47.800 32.462 73.595 1.00 26.28 253 HIS A C 1
ATOM 1599 O O . HIS A 1 229 ? 47.937 31.604 72.712 1.00 21.65 253 HIS A O 1
ATOM 1606 N N . ARG A 1 230 ? 47.662 33.762 73.317 1.00 20.40 254 ARG A N 1
ATOM 1607 C CA . ARG A 1 230 ? 47.725 34.251 71.943 1.00 23.31 254 ARG A CA 1
ATOM 1608 C C . ARG A 1 230 ? 49.062 33.910 71.294 1.00 17.93 254 ARG A C 1
ATOM 1609 O O . ARG A 1 230 ? 49.109 33.484 70.134 1.00 19.43 254 ARG A O 1
ATOM 1617 N N . TYR A 1 231 ? 50.159 34.086 72.035 1.00 19.73 255 TYR A N 1
ATOM 1618 C CA . TYR A 1 231 ? 51.492 33.748 71.538 1.00 21.84 255 TYR A CA 1
ATOM 1619 C C . TYR A 1 231 ? 51.614 32.257 71.238 1.00 25.00 255 TYR A C 1
ATOM 1620 O O . TYR A 1 231 ? 52.122 31.868 70.182 1.00 19.99 255 TYR A O 1
ATOM 1629 N N . LEU A 1 232 ? 51.173 31.401 72.170 1.00 17.90 256 LEU A N 1
ATOM 1630 C CA . LEU A 1 232 ? 51.219 29.958 71.934 1.00 18.52 256 LEU A CA 1
ATOM 1631 C C . LEU A 1 232 ? 50.342 29.576 70.750 1.00 17.11 256 LEU A C 1
ATOM 1632 O O . LEU A 1 232 ? 50.668 28.653 69.990 1.00 19.90 256 LEU A O 1
ATOM 1637 N N . THR A 1 233 ? 49.206 30.247 70.606 1.00 17.32 257 THR A N 1
ATOM 1638 C CA . THR A 1 233 ? 48.292 29.917 69.523 1.00 17.78 257 THR A CA 1
ATOM 1639 C C . THR A 1 233 ? 48.913 30.255 68.174 1.00 23.24 257 THR A C 1
ATOM 1640 O O . THR A 1 233 ? 48.843 29.453 67.231 1.00 20.76 257 THR A O 1
ATOM 1644 N N . TRP A 1 234 ? 49.534 31.434 68.068 1.00 19.67 258 TRP A N 1
ATOM 1645 C CA . TRP A 1 234 ? 50.225 31.797 66.831 1.00 19.31 258 TRP A CA 1
ATOM 1646 C C . TRP A 1 234 ? 51.285 30.764 66.474 1.00 22.40 258 TRP A C 1
ATOM 1647 O O . TRP A 1 234 ? 51.288 30.214 65.363 1.00 19.52 258 TRP A O 1
ATOM 1658 N N . ARG A 1 235 ? 52.186 30.471 67.418 1.00 20.02 259 ARG A N 1
ATOM 1659 C CA . ARG A 1 235 ? 53.307 29.586 67.122 1.00 16.93 259 ARG A CA 1
ATOM 1660 C C . ARG A 1 235 ? 52.846 28.162 66.861 1.00 20.09 259 ARG A C 1
ATOM 1661 O O . ARG A 1 235 ? 53.382 27.490 65.970 1.00 18.92 259 ARG A O 1
ATOM 1669 N N . SER A 1 236 ? 51.843 27.674 67.594 1.00 18.92 260 SER A N 1
ATOM 1670 C CA . SER A 1 236 ? 51.441 26.298 67.332 1.00 23.56 260 SER A CA 1
ATOM 1671 C C . SER A 1 236 ? 50.804 26.155 65.955 1.00 20.45 260 SER A C 1
ATOM 1672 O O . SER A 1 236 ? 50.837 25.062 65.383 1.00 18.24 260 SER A O 1
ATOM 1675 N N . GLU A 1 237 ? 50.273 27.238 65.386 1.00 20.55 261 GLU A N 1
ATOM 1676 C CA . GLU A 1 237 ? 49.699 27.188 64.041 1.00 21.71 261 GLU A CA 1
ATOM 1677 C C . GLU A 1 237 ? 50.728 27.438 62.934 1.00 18.27 261 GLU A C 1
ATOM 1678 O O . GLU A 1 237 ? 50.663 26.790 61.885 1.00 19.18 261 GLU A O 1
ATOM 1684 N N . LYS A 1 238 ? 51.684 28.353 63.137 1.00 17.52 262 LYS A N 1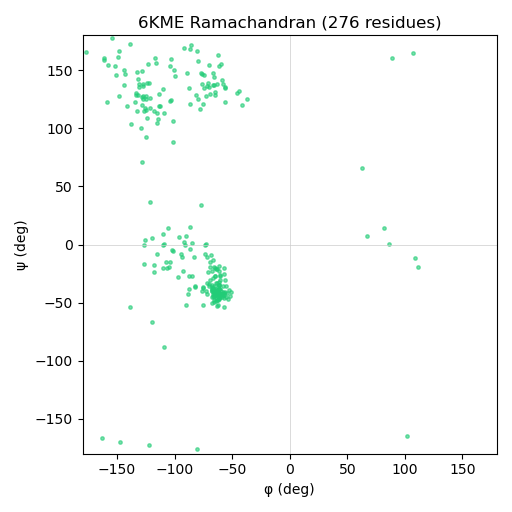
ATOM 1685 C CA . LYS A 1 238 ? 52.466 28.911 62.032 1.00 18.88 262 LYS A CA 1
ATOM 1686 C C . LYS A 1 238 ? 53.990 28.831 62.166 1.00 22.17 262 LYS A C 1
ATOM 1687 O O . LYS A 1 238 ? 54.683 29.317 61.259 1.00 21.03 262 LYS A O 1
ATOM 1693 N N . ASP A 1 239 ? 54.540 28.274 63.257 1.00 22.41 263 ASP A N 1
ATOM 1694 C CA . ASP A 1 239 ? 55.997 28.230 63.396 1.00 22.19 263 ASP A CA 1
ATOM 1695 C C . ASP A 1 239 ? 56.609 27.513 62.191 1.00 24.16 263 ASP A C 1
ATOM 1696 O O . ASP A 1 239 ? 56.096 26.474 61.761 1.00 21.81 263 ASP A O 1
ATOM 1701 N N . PRO A 1 240 ? 57.690 28.040 61.616 1.00 24.96 264 PRO A N 1
ATOM 1702 C CA . PRO A 1 240 ? 58.248 27.414 60.400 1.00 26.54 264 PRO A CA 1
ATOM 1703 C C . PRO A 1 240 ? 58.724 25.972 60.584 1.00 26.51 264 PRO A C 1
ATOM 1704 O O . PRO A 1 240 ? 58.763 25.230 59.598 1.00 30.34 264 PRO A O 1
ATOM 1708 N N . GLY A 1 241 ? 59.051 25.533 61.801 1.00 20.33 265 GLY A N 1
ATOM 1709 C CA . GLY A 1 241 ? 59.592 24.182 61.928 1.00 26.41 265 GLY A CA 1
ATOM 1710 C C . GLY A 1 241 ? 58.580 23.055 61.765 1.00 25.60 265 GLY A C 1
ATOM 1711 O O . GLY A 1 241 ? 58.985 21.890 61.707 1.00 18.62 265 GLY A O 1
ATOM 1712 N N . HIS A 1 242 ? 57.286 23.365 61.681 1.00 23.24 266 HIS A N 1
ATOM 1713 C CA . HIS A 1 242 ? 56.274 22.314 61.733 1.00 24.83 266 HIS A CA 1
ATOM 1714 C C . HIS A 1 242 ? 56.376 21.365 60.545 1.00 23.91 266 HIS A C 1
ATOM 1715 O O . HIS A 1 242 ? 56.121 20.161 60.690 1.00 19.03 266 HIS A O 1
ATOM 1722 N N . GLY A 1 243 ? 56.771 21.877 59.378 1.00 18.88 267 GLY A N 1
ATOM 1723 C CA . GLY A 1 243 ? 56.926 21.013 58.215 1.00 26.58 267 GLY A CA 1
ATOM 1724 C C . GLY A 1 243 ? 58.018 19.979 58.401 1.00 24.36 267 GLY A C 1
ATOM 1725 O O . GLY A 1 243 ? 57.869 18.824 57.996 1.00 23.18 267 GLY A O 1
ATOM 1726 N N . VAL A 1 244 ? 59.128 20.372 59.028 1.00 24.20 268 VAL A N 1
ATOM 1727 C CA . VAL A 1 244 ? 60.198 19.413 59.281 1.00 21.84 268 VAL A CA 1
ATOM 1728 C C . VAL A 1 244 ? 59.732 18.344 60.264 1.00 21.26 268 VAL A C 1
ATOM 1729 O O . VAL A 1 244 ? 59.986 17.149 60.068 1.00 22.13 268 VAL A O 1
ATOM 1733 N N . LEU A 1 245 ? 59.063 18.758 61.346 1.00 22.38 269 LEU A N 1
ATOM 1734 C CA . LEU A 1 245 ? 58.533 17.789 62.305 1.00 22.24 269 LEU A CA 1
ATOM 1735 C C . LEU A 1 245 ? 57.580 16.807 61.626 1.00 21.29 269 LEU A C 1
ATOM 1736 O O . LEU A 1 245 ? 57.645 15.597 61.874 1.00 21.67 269 LEU A O 1
ATOM 1741 N N . LYS A 1 246 ? 56.696 17.309 60.754 1.00 19.84 270 LYS A N 1
ATOM 1742 C CA . LYS A 1 246 ? 55.745 16.432 60.070 1.00 22.62 270 LYS A CA 1
ATOM 1743 C C . LYS A 1 246 ? 56.454 15.403 59.204 1.00 23.90 270 LYS A C 1
ATOM 1744 O O . LYS A 1 246 ? 56.032 14.241 59.140 1.00 23.99 270 LYS A O 1
ATOM 1750 N N . ARG A 1 247 ? 57.539 15.801 58.536 1.00 23.12 271 ARG A N 1
ATOM 1751 C CA A ARG A 1 247 ? 58.262 14.828 57.724 0.48 25.06 271 ARG A CA 1
ATOM 1752 C CA B ARG A 1 247 ? 58.304 14.857 57.724 0.52 25.14 271 ARG A CA 1
ATOM 1753 C C . ARG A 1 247 ? 58.981 13.799 58.590 1.00 25.62 271 ARG A C 1
ATOM 1754 O O . ARG A 1 247 ? 59.096 12.635 58.188 1.00 23.06 271 ARG A O 1
ATOM 1769 N N . LEU A 1 248 ? 59.437 14.184 59.789 1.00 25.63 272 LEU A N 1
ATOM 1770 C CA . LEU A 1 248 ? 60.185 13.246 60.628 1.00 20.76 272 LEU A CA 1
ATOM 1771 C C . LEU A 1 248 ? 59.269 12.208 61.272 1.00 23.09 272 LEU A C 1
ATOM 1772 O O . LEU A 1 248 ? 59.528 11.002 61.178 1.00 25.02 272 LEU A O 1
ATOM 1777 N N . ILE A 1 249 ? 58.195 12.648 61.938 1.00 21.88 273 ILE A N 1
ATOM 1778 C CA . ILE A 1 249 ? 57.402 11.735 62.756 1.00 25.40 273 ILE A CA 1
ATOM 1779 C C . ILE A 1 249 ? 55.951 11.623 62.292 1.00 28.93 273 ILE A C 1
ATOM 1780 O O . ILE A 1 249 ? 55.144 10.944 62.945 1.00 22.98 273 ILE A O 1
ATOM 1785 N N . GLY A 1 250 ? 55.601 12.244 61.166 1.00 23.20 274 GLY A N 1
ATOM 1786 C CA . GLY A 1 250 ? 54.258 12.148 60.624 1.00 23.08 274 GLY A CA 1
ATOM 1787 C C . GLY A 1 250 ? 53.346 13.230 61.180 1.00 27.65 274 GLY A C 1
ATOM 1788 O O . GLY A 1 250 ? 53.608 13.837 62.213 1.00 21.58 274 GLY A O 1
ATOM 1789 N N . GLU A 1 251 ? 52.247 13.478 60.466 1.00 21.46 275 GLU A N 1
ATOM 1790 C CA . GLU A 1 251 ? 51.391 14.613 60.817 1.00 26.93 275 GLU A CA 1
ATOM 1791 C C . GLU A 1 251 ? 50.755 14.456 62.197 1.00 29.05 275 GLU A C 1
ATOM 1792 O O . GLU A 1 251 ? 50.692 15.420 62.967 1.00 24.01 275 GLU A O 1
ATOM 1798 N N . ASP A 1 252 ? 50.258 13.260 62.521 1.00 25.75 276 ASP A N 1
ATOM 1799 C CA . ASP A 1 252 ? 49.526 13.074 63.774 1.00 24.26 276 ASP A CA 1
ATOM 1800 C C . ASP A 1 252 ? 50.409 13.319 64.997 1.00 24.97 276 ASP A C 1
ATOM 1801 O O . ASP A 1 252 ? 50.042 14.088 65.892 1.00 24.82 276 ASP A O 1
ATOM 1806 N N . LEU A 1 253 ? 51.564 12.648 65.075 1.00 23.42 277 LEU A N 1
ATOM 1807 C CA . LEU A 1 253 ? 52.434 12.848 66.234 1.00 23.52 277 LEU A CA 1
ATOM 1808 C C . LEU A 1 253 ? 53.061 14.233 66.232 1.00 27.24 277 LEU A C 1
ATOM 1809 O O . LEU A 1 253 ? 53.327 14.786 67.304 1.00 22.78 277 LEU A O 1
ATOM 1814 N N . ALA A 1 254 ? 53.306 14.818 65.052 1.00 22.62 278 ALA A N 1
ATOM 1815 C CA . ALA A 1 254 ? 53.851 16.173 65.025 1.00 20.72 278 ALA A CA 1
ATOM 1816 C C . ALA A 1 254 ? 52.863 17.167 65.629 1.00 19.69 278 ALA A C 1
ATOM 1817 O O . ALA A 1 254 ? 53.242 18.003 66.454 1.00 20.18 278 ALA A O 1
ATOM 1819 N N . LYS A 1 255 ? 51.583 17.074 65.252 1.00 19.84 279 LYS A N 1
ATOM 1820 C CA . LYS A 1 255 ? 50.577 17.964 65.833 1.00 24.48 279 LYS A CA 1
ATOM 1821 C C . LYS A 1 255 ? 50.464 17.760 67.340 1.00 26.26 279 LYS A C 1
ATOM 1822 O O . LYS A 1 255 ? 50.237 18.717 68.099 1.00 24.02 279 LYS A O 1
ATOM 1824 N N . ASP A 1 256 ? 50.627 16.520 67.794 1.00 20.93 280 ASP A N 1
ATOM 1825 C CA . ASP A 1 256 ? 50.606 16.251 69.226 1.00 25.98 280 ASP A CA 1
ATOM 1826 C C . ASP A 1 256 ? 51.794 16.907 69.930 1.00 21.63 280 ASP A C 1
ATOM 1827 O O . ASP A 1 256 ? 51.623 17.599 70.938 1.00 22.94 280 ASP A O 1
ATOM 1832 N N . VAL A 1 257 ? 53.006 16.715 69.404 1.00 20.11 281 VAL A N 1
ATOM 1833 C CA . VAL A 1 257 ? 54.196 17.328 70.005 1.00 23.99 281 VAL A CA 1
ATOM 1834 C C . VAL A 1 257 ? 54.086 18.852 69.992 1.00 24.42 281 VAL A C 1
ATOM 1835 O O . VAL A 1 257 ? 54.497 19.533 70.940 1.00 25.46 281 VAL A O 1
ATOM 1839 N N . ILE A 1 258 ? 53.536 19.410 68.918 1.00 20.33 282 ILE A N 1
ATOM 1840 C CA . ILE A 1 258 ? 53.472 20.860 68.780 1.00 23.40 282 ILE A CA 1
ATOM 1841 C C . ILE A 1 258 ? 52.519 21.463 69.807 1.00 25.66 282 ILE A C 1
ATOM 1842 O O . ILE A 1 258 ? 52.864 22.420 70.512 1.00 21.40 282 ILE A O 1
ATOM 1847 N N . THR A 1 259 ? 51.305 20.924 69.906 1.00 23.52 283 THR A N 1
ATOM 1848 C CA . THR A 1 259 ? 50.279 21.535 70.738 1.00 24.51 283 THR A CA 1
ATOM 1849 C C . THR A 1 259 ? 50.351 21.120 72.204 1.00 24.56 283 THR A C 1
ATOM 1850 O O . THR A 1 259 ? 49.893 21.874 73.073 1.00 28.75 283 THR A O 1
ATOM 1854 N N . LYS A 1 260 ? 50.877 19.930 72.504 1.00 25.38 284 LYS A N 1
ATOM 1855 C CA . LYS A 1 260 ? 50.905 19.449 73.882 1.00 25.26 284 LYS A CA 1
ATOM 1856 C C . LYS A 1 260 ? 52.275 19.544 74.535 1.00 22.63 284 LYS A C 1
ATOM 1857 O O . LYS A 1 260 ? 52.365 19.454 75.772 1.00 25.70 284 LYS A O 1
ATOM 1863 N N . PHE A 1 261 ? 53.344 19.738 73.757 1.00 21.83 285 PHE A N 1
ATOM 1864 C CA . PHE A 1 261 ? 54.681 19.871 74.338 1.00 22.65 285 PHE A CA 1
ATOM 1865 C C . PHE A 1 261 ? 55.293 21.227 74.006 1.00 25.36 285 PHE A C 1
ATOM 1866 O O . PHE A 1 261 ? 55.476 22.045 74.916 1.00 21.57 285 PHE A O 1
ATOM 1874 N N . LEU A 1 262 ? 55.609 21.505 72.736 1.00 19.50 286 LEU A N 1
ATOM 1875 C CA . LEU A 1 262 ? 56.341 22.729 72.417 1.00 17.94 286 LEU A CA 1
ATOM 1876 C C . LEU A 1 262 ? 55.551 23.958 72.817 1.00 20.30 286 LEU A C 1
ATOM 1877 O O . LEU A 1 262 ? 56.115 24.921 73.345 1.00 19.89 286 LEU A O 1
ATOM 1882 N N . PHE A 1 263 ? 54.247 23.961 72.555 1.00 21.26 287 PHE A N 1
ATOM 1883 C CA . PHE A 1 263 ? 53.412 25.101 72.898 1.00 17.65 287 PHE A CA 1
ATOM 1884 C C . PHE A 1 263 ? 52.304 24.668 73.833 1.00 19.89 287 PHE A C 1
ATOM 1885 O O . PHE A 1 263 ? 51.177 25.156 73.774 1.00 20.25 287 PHE A O 1
ATOM 1893 N N . ASN A 1 264 ? 52.655 23.732 74.720 1.00 19.58 288 ASN A N 1
ATOM 1894 C CA . ASN A 1 264 ? 51.801 23.346 75.835 1.00 23.78 288 ASN A CA 1
ATOM 1895 C C . ASN A 1 264 ? 51.214 24.589 76.488 1.00 23.38 288 ASN A C 1
ATOM 1896 O O . ASN A 1 264 ? 51.924 25.567 76.743 1.00 25.85 288 ASN A O 1
ATOM 1901 N N . GLY A 1 265 ? 49.907 24.560 76.715 1.00 23.54 289 GLY A N 1
ATOM 1902 C CA . GLY A 1 265 ? 49.161 25.707 77.179 1.00 24.74 289 GLY A CA 1
ATOM 1903 C C . GLY A 1 265 ? 48.206 26.267 76.144 1.00 24.88 289 GLY A C 1
ATOM 1904 O O . GLY A 1 265 ? 47.268 26.993 76.510 1.00 23.07 289 GLY A O 1
ATOM 1905 N N . VAL A 1 266 ? 48.414 25.960 74.860 1.00 25.29 290 VAL A N 1
ATOM 1906 C CA . VAL A 1 266 ? 47.444 26.395 73.861 1.00 23.65 290 VAL A CA 1
ATOM 1907 C C . VAL A 1 266 ? 46.071 25.792 74.160 1.00 27.11 290 VAL A C 1
ATOM 1908 O O . VAL A 1 266 ? 45.039 26.425 73.908 1.00 32.72 290 VAL A O 1
ATOM 1912 N N . ASN A 1 267 ? 46.028 24.590 74.756 1.00 24.52 291 ASN A N 1
ATOM 1913 C CA . ASN A 1 267 ? 44.742 24.011 75.131 1.00 30.97 291 ASN A CA 1
ATOM 1914 C C . ASN A 1 267 ? 44.226 24.556 76.461 1.00 35.60 291 ASN A C 1
ATOM 1915 O O . ASN A 1 267 ? 43.017 24.753 76.617 1.00 40.12 291 ASN A O 1
ATOM 1920 N N . GLU A 1 268 ? 45.107 24.816 77.426 1.00 34.96 292 GLU A N 1
ATOM 1921 C CA . GLU A 1 268 ? 44.660 25.056 78.797 1.00 41.20 292 GLU A CA 1
ATOM 1922 C C . GLU A 1 268 ? 44.519 26.526 79.175 1.00 37.10 292 GLU A C 1
ATOM 1923 O O . GLU A 1 268 ? 43.710 26.844 80.051 1.00 41.59 292 GLU A O 1
ATOM 1925 N N . LEU A 1 269 ? 45.275 27.434 78.564 1.00 29.69 293 LEU A N 1
ATOM 1926 C CA . LEU A 1 269 ? 45.317 28.811 79.041 1.00 36.77 293 LEU A CA 1
ATOM 1927 C C . LEU A 1 269 ? 44.223 29.695 78.456 1.00 39.50 293 LEU A C 1
ATOM 1928 O O . LEU A 1 269 ? 44.123 30.863 78.846 1.00 35.89 293 LEU A O 1
ATOM 1933 N N . GLY A 1 270 ? 43.412 29.185 77.536 1.00 34.12 294 GLY A N 1
ATOM 1934 C CA . GLY A 1 270 ? 42.398 30.009 76.895 1.00 32.54 294 GLY A CA 1
ATOM 1935 C C . GLY A 1 270 ? 41.565 29.175 75.946 1.00 30.54 294 GLY A C 1
ATOM 1936 O O . GLY A 1 270 ? 41.929 28.051 75.588 1.00 30.77 294 GLY A O 1
ATOM 1937 N N . ASN A 1 271 ? 40.436 29.757 75.534 1.00 28.20 295 ASN A N 1
ATOM 1938 C CA . ASN A 1 271 ? 39.485 29.106 74.641 1.00 32.92 295 ASN A CA 1
ATOM 1939 C C . ASN A 1 271 ? 39.481 29.674 73.225 1.00 33.42 295 ASN A C 1
ATOM 1940 O O . ASN A 1 271 ? 38.933 29.031 72.325 1.00 31.73 295 ASN A O 1
ATOM 1945 N N . LYS A 1 272 ? 40.061 30.849 73.001 1.00 31.97 296 LYS A N 1
ATOM 1946 C CA . LYS A 1 272 ? 40.052 31.433 71.667 1.00 27.45 296 LYS A CA 1
ATOM 1947 C C . LYS A 1 272 ? 40.868 30.593 70.691 1.00 28.71 296 LYS A C 1
ATOM 1948 O O . LYS A 1 272 ? 41.899 30.008 71.049 1.00 25.56 296 LYS A O 1
ATOM 1954 N N . THR A 1 273 ? 40.389 30.528 69.448 1.00 24.51 297 THR A N 1
ATOM 1955 C CA . THR A 1 273 ? 41.077 29.845 68.365 1.00 23.63 297 THR A CA 1
ATOM 1956 C C . THR A 1 273 ? 42.072 30.781 67.684 1.00 23.58 297 THR A C 1
ATOM 1957 O O . THR A 1 273 ? 42.071 31.995 67.895 1.00 22.13 297 THR A O 1
ATOM 1961 N N . PHE A 1 274 ? 42.931 30.188 66.849 1.00 20.05 298 PHE A N 1
ATOM 1962 C CA . PHE A 1 274 ? 43.797 30.979 65.980 1.00 18.36 298 PHE A CA 1
ATOM 1963 C C . PHE A 1 274 ? 42.993 32.009 65.186 1.00 18.11 298 PHE A C 1
ATOM 1964 O O . PHE A 1 274 ? 43.377 33.180 65.117 1.00 22.02 298 PHE A O 1
ATOM 1972 N N . LEU A 1 275 ? 41.846 31.616 64.620 1.00 21.68 299 LEU A N 1
ATOM 1973 C CA . LEU A 1 275 ? 41.078 32.598 63.846 1.00 20.32 299 LEU A CA 1
ATOM 1974 C C . LEU A 1 275 ? 40.413 33.658 64.723 1.00 24.76 299 LEU A C 1
ATOM 1975 O O . LEU A 1 275 ? 40.145 34.764 64.238 1.00 22.20 299 LEU A O 1
ATOM 1980 N N . ASP A 1 276 ? 40.155 33.368 66.001 1.00 23.08 300 ASP A N 1
ATOM 1981 C CA . ASP A 1 276 ? 39.675 34.417 66.897 1.00 27.28 300 ASP A CA 1
ATOM 1982 C C . ASP A 1 276 ? 40.719 35.519 67.060 1.00 22.37 300 ASP A C 1
ATOM 1983 O O . ASP A 1 276 ? 40.376 36.705 67.110 1.00 25.32 300 ASP A O 1
ATOM 1988 N N . TYR A 1 277 ? 41.998 35.146 67.152 1.00 21.44 301 TYR A N 1
ATOM 1989 C CA . TYR A 1 277 ? 43.053 36.140 67.344 1.00 23.15 301 TYR A CA 1
ATOM 1990 C C . TYR A 1 277 ? 43.470 36.784 66.028 1.00 24.17 301 TYR A C 1
ATOM 1991 O O . TYR A 1 277 ? 43.826 37.968 65.998 1.00 20.57 301 TYR A O 1
ATOM 2000 N N . PHE A 1 278 ? 43.472 36.015 64.938 1.00 20.40 302 PHE A N 1
ATOM 2001 C CA . PHE A 1 278 ? 44.012 36.465 63.653 1.00 19.22 302 PHE A CA 1
ATOM 2002 C C . PHE A 1 278 ? 42.973 36.231 62.553 1.00 25.24 302 PHE A C 1
ATOM 2003 O O . PHE A 1 278 ? 43.149 35.373 61.677 1.00 21.95 302 PHE A O 1
ATOM 2011 N N . PRO A 1 279 ? 41.882 37.009 62.556 1.00 22.03 303 PRO A N 1
ATOM 2012 C CA . PRO A 1 279 ? 40.797 36.775 61.587 1.00 21.95 303 PRO A CA 1
ATOM 2013 C C . PRO A 1 279 ? 41.182 37.037 60.144 1.00 23.99 303 PRO A C 1
ATOM 2014 O O . PRO A 1 279 ? 40.408 36.657 59.253 1.00 23.02 303 PRO A O 1
ATOM 2018 N N . GLU A 1 280 ? 42.328 37.692 59.896 1.00 20.90 304 GLU A N 1
ATOM 2019 C CA . GLU A 1 280 ? 42.812 37.907 58.534 1.00 29.92 304 GLU A CA 1
ATOM 2020 C C . GLU A 1 280 ? 43.064 36.590 57.813 1.00 22.38 304 GLU A C 1
ATOM 2021 O O . GLU A 1 280 ? 42.998 36.535 56.574 1.00 23.41 304 GLU A O 1
ATOM 2027 N N . TYR A 1 281 ? 43.351 35.531 58.565 1.00 21.36 305 TYR A N 1
ATOM 2028 C CA . TYR A 1 281 ? 43.645 34.202 58.038 1.00 20.98 305 TYR A CA 1
ATOM 2029 C C . TYR A 1 281 ? 42.403 33.362 57.770 1.00 20.45 305 TYR A C 1
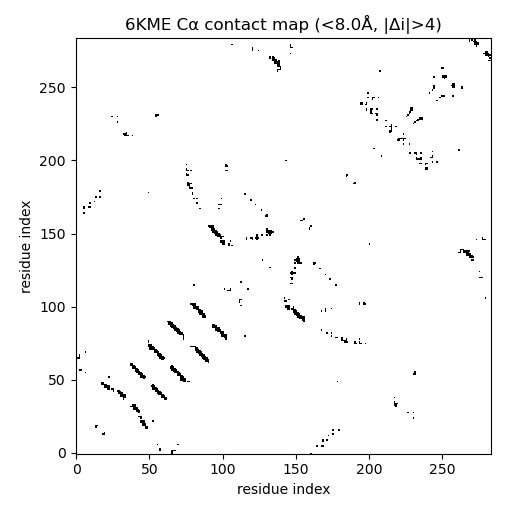ATOM 2030 O O . TYR A 1 281 ? 42.544 32.211 57.348 1.00 24.58 305 TYR A O 1
ATOM 2039 N N . ARG A 1 282 ? 41.197 33.882 57.995 1.00 23.90 306 ARG A N 1
ATOM 2040 C CA . ARG A 1 282 ? 40.002 33.076 57.759 1.00 23.34 306 ARG A CA 1
ATOM 2041 C C . ARG A 1 282 ? 39.758 32.981 56.262 1.00 25.36 306 ARG A C 1
ATOM 2042 O O . ARG A 1 282 ? 39.583 34.003 55.591 1.00 25.28 306 ARG A O 1
ATOM 2050 N N . CYS A 1 283 ? 39.744 31.755 55.744 1.00 26.41 307 CYS A N 1
ATOM 2051 C CA . CYS A 1 283 ? 39.490 31.513 54.330 1.00 31.75 307 CYS A CA 1
ATOM 2052 C C . CYS A 1 283 ? 37.999 31.557 54.018 1.00 37.81 307 CYS A C 1
ATOM 2053 O O . CYS A 1 283 ? 37.145 31.491 54.906 1.00 39.26 307 CYS A O 1
ATOM 2056 N N . GLU A 1 284 ? 37.694 31.634 52.713 1.00 53.08 308 GLU A N 1
ATOM 2057 C CA . GLU A 1 284 ? 36.306 31.701 52.264 1.00 54.79 308 GLU A CA 1
ATOM 2058 C C . GLU A 1 284 ? 35.488 30.511 52.755 1.00 53.30 308 GLU A C 1
ATOM 2059 O O . GLU A 1 284 ? 34.262 30.612 52.881 1.00 43.75 308 GLU A O 1
ATOM 2061 N N . ASP A 1 285 ? 36.137 29.381 53.034 1.00 52.19 309 ASP A N 1
ATOM 2062 C CA . ASP A 1 285 ? 35.456 28.207 53.557 1.00 56.79 309 ASP A CA 1
ATOM 2063 C C . ASP A 1 285 ? 35.535 28.103 55.080 1.00 51.97 309 ASP A C 1
ATOM 2064 O O . ASP A 1 285 ? 35.090 27.099 55.648 1.00 52.83 309 ASP A O 1
ATOM 2069 N N . GLY A 1 286 ? 36.080 29.113 55.755 1.00 50.71 310 GLY A N 1
ATOM 2070 C CA . GLY A 1 286 ? 36.146 29.101 57.203 1.00 41.48 310 GLY A CA 1
ATOM 2071 C C . GLY A 1 286 ? 37.354 28.404 57.787 1.00 41.99 310 GLY A C 1
ATOM 2072 O O . GLY A 1 286 ? 37.488 28.354 59.017 1.00 42.20 310 GLY A O 1
ATOM 2073 N N . LYS A 1 287 ? 38.236 27.875 56.949 1.00 40.34 311 LYS A N 1
ATOM 2074 C CA . LYS A 1 287 ? 39.475 27.249 57.376 1.00 34.50 311 LYS A CA 1
ATOM 2075 C C . LYS A 1 287 ? 40.566 28.304 57.545 1.00 31.01 311 LYS A C 1
ATOM 2076 O O . LYS A 1 287 ? 40.396 29.472 57.191 1.00 33.71 311 LYS A O 1
ATOM 2082 N N . VAL A 1 288 ? 41.699 27.878 58.099 1.00 23.07 312 VAL A N 1
ATOM 2083 C CA . VAL A 1 288 ? 42.862 28.749 58.248 1.00 20.36 312 VAL A CA 1
ATOM 2084 C C . VAL A 1 288 ? 43.627 28.802 56.932 1.00 26.98 312 VAL A C 1
ATOM 2085 O O . VAL A 1 288 ? 43.971 27.766 56.359 1.00 23.93 312 VAL A O 1
ATOM 2089 N N . ASN A 1 289 ? 43.903 30.012 56.455 1.00 23.89 313 ASN A N 1
ATOM 2090 C CA . ASN A 1 289 ? 44.629 30.182 55.200 1.00 26.30 313 ASN A CA 1
ATOM 2091 C C . ASN A 1 289 ? 45.969 29.452 55.237 1.00 24.99 313 ASN A C 1
ATOM 2092 O O . ASN A 1 289 ? 46.718 29.551 56.214 1.00 26.84 313 ASN A O 1
ATOM 2097 N N . GLU A 1 290 ? 46.280 28.724 54.156 1.00 21.92 314 GLU A N 1
ATOM 2098 C CA . GLU A 1 290 ? 47.531 27.968 54.088 1.00 22.62 314 GLU A CA 1
ATOM 2099 C C . GLU A 1 290 ? 48.769 28.855 54.091 1.00 22.59 314 GLU A C 1
ATOM 2100 O O . GLU A 1 290 ? 49.866 28.364 54.384 1.00 21.97 314 GLU A O 1
ATOM 2106 N N . LYS A 1 291 ? 48.637 30.131 53.740 1.00 23.53 315 LYS A N 1
ATOM 2107 C CA . LYS A 1 291 ? 49.793 31.018 53.768 1.00 26.39 315 LYS A CA 1
ATOM 2108 C C . LYS A 1 291 ? 50.319 31.171 55.184 1.00 25.27 315 LYS A C 1
ATOM 2109 O O . LYS A 1 291 ? 49.545 31.306 56.136 1.00 20.92 315 LYS A O 1
ATOM 2115 N N . ARG A 1 292 ? 51.650 31.157 55.326 1.00 19.88 316 ARG A N 1
ATOM 2116 C CA . ARG A 1 292 ? 52.239 31.527 56.612 1.00 18.15 316 ARG A CA 1
ATOM 2117 C C . ARG A 1 292 ? 51.975 32.996 56.936 1.00 16.91 316 ARG A C 1
ATOM 2118 O O . ARG A 1 292 ? 51.676 33.348 58.088 1.00 20.61 316 ARG A O 1
ATOM 2126 N N . SER A 1 293 ? 52.059 33.866 55.928 1.00 20.13 317 SER A N 1
ATOM 2127 C CA . SER A 1 293 ? 51.995 35.311 56.109 1.00 23.32 317 SER A CA 1
ATOM 2128 C C . SER A 1 293 ? 50.898 35.872 55.213 1.00 23.55 317 SER A C 1
ATOM 2129 O O . SER A 1 293 ? 50.990 35.761 53.988 1.00 20.67 317 SER A O 1
ATOM 2132 N N . MET A 1 294 ? 49.868 36.479 55.818 1.00 18.70 318 MET A N 1
ATOM 2133 C CA . MET A 1 294 ? 48.860 37.169 55.013 1.00 22.63 318 MET A CA 1
ATOM 2134 C C . MET A 1 294 ? 49.415 38.456 54.412 1.00 22.86 318 MET A C 1
ATOM 2135 O O . MET A 1 294 ? 49.004 38.854 53.315 1.00 26.91 318 MET A O 1
ATOM 2140 N N . ILE A 1 295 ? 50.327 39.128 55.126 1.00 19.92 319 ILE A N 1
ATOM 2141 C CA . ILE A 1 295 ? 50.913 40.382 54.656 1.00 19.42 319 ILE A CA 1
ATOM 2142 C C . ILE A 1 295 ? 51.953 40.122 53.565 1.00 20.60 319 ILE A C 1
ATOM 2143 O O . ILE A 1 295 ? 52.017 40.845 52.560 1.00 22.82 319 ILE A O 1
ATOM 2148 N N . GLY A 1 296 ? 52.745 39.073 53.727 1.00 22.57 320 GLY A N 1
ATOM 2149 C CA . GLY A 1 296 ? 53.941 38.828 52.948 1.00 22.92 320 GLY A CA 1
ATOM 2150 C C . GLY A 1 296 ? 55.197 39.087 53.771 1.00 24.58 320 GLY A C 1
ATOM 2151 O O . GLY A 1 296 ? 55.161 39.696 54.844 1.00 21.79 320 GLY A O 1
ATOM 2152 N N . LYS A 1 297 ? 56.329 38.597 53.260 1.00 18.69 321 LYS A N 1
ATOM 2153 C CA . LYS A 1 297 ? 57.607 38.805 53.941 1.00 23.62 321 LYS A CA 1
ATOM 2154 C C . LYS A 1 297 ? 58.077 40.230 53.696 1.00 25.68 321 LYS A C 1
ATOM 2155 O O . LYS A 1 297 ? 57.976 40.735 52.572 1.00 22.75 321 LYS A O 1
ATOM 2161 N N . SER A 1 298 ? 58.607 40.870 54.738 1.00 22.79 322 SER A N 1
ATOM 2162 C CA . SER A 1 298 ? 59.078 42.245 54.618 1.00 30.00 322 SER A CA 1
ATOM 2163 C C . SER A 1 298 ? 60.275 42.447 55.546 1.00 28.58 322 SER A C 1
ATOM 2164 O O . SER A 1 298 ? 60.833 41.486 56.080 1.00 20.98 322 SER A O 1
ATOM 2167 N N . PHE A 1 299 ? 60.687 43.711 55.705 1.00 26.61 323 PHE A N 1
ATOM 2168 C CA . PHE A 1 299 ? 61.787 44.122 56.583 1.00 26.66 323 PHE A CA 1
ATOM 2169 C C . PHE A 1 299 ? 63.111 43.503 56.125 1.00 27.53 323 PHE A C 1
ATOM 2170 O O . PHE A 1 299 ? 63.726 42.681 56.801 1.00 27.15 323 PHE A O 1
ATOM 2178 N N . GLU A 1 300 ? 63.537 43.943 54.945 1.00 25.19 324 GLU A N 1
ATOM 2179 C CA . GLU A 1 300 ? 64.825 43.512 54.423 1.00 27.09 324 GLU A CA 1
ATOM 2180 C C . GLU A 1 300 ? 65.971 44.007 55.299 1.00 28.73 324 GLU A C 1
ATOM 2181 O O . GLU A 1 300 ? 67.023 43.359 55.366 1.00 27.39 324 GLU A O 1
ATOM 2187 N N . ASN A 1 301 ? 65.782 45.127 55.995 1.00 30.05 325 ASN A N 1
ATOM 2188 C CA . ASN A 1 301 ? 66.769 45.611 56.950 1.00 29.02 325 ASN A CA 1
ATOM 2189 C C . ASN A 1 301 ? 66.180 45.594 58.355 1.00 25.92 325 ASN A C 1
ATOM 2190 O O . ASN A 1 301 ? 64.962 45.625 58.545 1.00 29.56 325 ASN A O 1
ATOM 2195 N N . ARG A 1 302 ? 67.070 45.528 59.339 1.00 26.88 326 ARG A N 1
ATOM 2196 C CA . ARG A 1 302 ? 66.666 45.444 60.737 1.00 26.27 326 ARG A CA 1
ATOM 2197 C C . ARG A 1 302 ? 65.764 46.622 61.094 1.00 24.59 326 ARG A C 1
ATOM 2198 O O . ARG A 1 302 ? 66.171 47.777 60.917 1.00 24.40 326 ARG A O 1
ATOM 2206 N N . PRO A 1 303 ? 64.544 46.387 61.582 1.00 28.70 327 PRO A N 1
ATOM 2207 C CA . PRO A 1 303 ? 63.593 47.496 61.754 1.00 31.73 327 PRO A CA 1
ATOM 2208 C C . PRO A 1 303 ? 63.712 48.238 63.081 1.00 38.89 327 PRO A C 1
ATOM 2209 O O . PRO A 1 303 ? 62.805 48.993 63.445 1.00 38.26 327 PRO A O 1
ATOM 2213 N N . TRP A 1 304 ? 64.815 48.046 63.805 1.00 34.24 328 TRP A N 1
ATOM 2214 C CA . TRP A 1 304 ? 65.132 48.830 64.996 1.00 28.80 328 TRP A CA 1
ATOM 2215 C C . TRP A 1 304 ? 66.478 49.502 64.802 1.00 32.87 328 TRP A C 1
ATOM 2216 O O . TRP A 1 304 ? 67.415 48.877 64.292 1.00 37.85 328 TRP A O 1
ATOM 2227 N N . ASN A 1 305 ? 66.588 50.764 65.226 1.00 35.73 329 ASN A N 1
ATOM 2228 C CA . ASN A 1 305 ? 67.870 51.446 65.124 1.00 38.09 329 ASN A CA 1
ATOM 2229 C C . ASN A 1 305 ? 68.779 51.036 66.283 1.00 38.51 329 ASN A C 1
ATOM 2230 O O . ASN A 1 305 ? 68.438 50.176 67.103 1.00 35.08 329 ASN A O 1
ATOM 2235 N N . ALA A 1 306 ? 69.961 51.665 66.345 1.00 39.91 330 ALA A N 1
ATOM 2236 C CA . ALA A 1 306 ? 70.975 51.292 67.329 1.00 37.53 330 ALA A CA 1
ATOM 2237 C C . ALA A 1 306 ? 70.542 51.568 68.760 1.00 40.82 330 ALA A C 1
ATOM 2238 O O . ALA A 1 306 ? 71.139 51.012 69.690 1.00 41.25 330 ALA A O 1
ATOM 2240 N N . ARG A 1 307 ? 69.546 52.427 68.967 1.00 43.88 331 ARG A N 1
ATOM 2241 C CA A ARG A 1 307 ? 69.012 52.705 70.294 0.44 41.11 331 ARG A CA 1
ATOM 2242 C CA B ARG A 1 307 ? 69.030 52.687 70.303 0.56 40.68 331 ARG A CA 1
ATOM 2243 C C . ARG A 1 307 ? 67.791 51.855 70.621 1.00 40.65 331 ARG A C 1
ATOM 2244 O O . ARG A 1 307 ? 67.188 52.038 71.684 1.00 42.27 331 ARG A O 1
ATOM 2259 N N . GLY A 1 308 ? 67.412 50.933 69.737 1.00 34.56 332 GLY A N 1
ATOM 2260 C CA . GLY A 1 308 ? 66.278 50.065 69.976 1.00 33.13 332 GLY A CA 1
ATOM 2261 C C . GLY A 1 308 ? 64.932 50.665 69.652 1.00 35.77 332 GLY A C 1
ATOM 2262 O O . GLY A 1 308 ? 63.908 50.117 70.081 1.00 36.21 332 GLY A O 1
ATOM 2263 N N . GLU A 1 309 ? 64.898 51.775 68.919 1.00 40.01 333 GLU A N 1
ATOM 2264 C CA . GLU A 1 309 ? 63.651 52.399 68.495 1.00 41.32 333 GLU A CA 1
ATOM 2265 C C . GLU A 1 309 ? 63.183 51.798 67.175 1.00 37.91 333 GLU A C 1
ATOM 2266 O O . GLU A 1 309 ? 63.977 51.635 66.245 1.00 39.38 333 GLU A O 1
ATOM 2272 N N . PHE A 1 310 ? 61.891 51.482 67.095 1.00 36.07 334 PHE A N 1
ATOM 2273 C CA . PHE A 1 310 ? 61.339 50.866 65.895 1.00 38.75 334 PHE A CA 1
ATOM 2274 C C . PHE A 1 310 ? 61.242 51.878 64.751 1.00 48.74 334 PHE A C 1
ATOM 2275 O O . PHE A 1 310 ? 60.660 52.957 64.904 1.00 46.51 334 PHE A O 1
ATOM 2283 N N . ILE A 1 311 ? 61.804 51.518 63.598 1.00 34.55 335 ILE A N 1
ATOM 2284 C CA . ILE A 1 311 ? 61.815 52.374 62.418 1.00 40.89 335 ILE A CA 1
ATOM 2285 C C . ILE A 1 311 ? 61.235 51.686 61.191 1.00 43.44 335 ILE A C 1
ATOM 2286 O O . ILE A 1 311 ? 61.222 52.284 60.116 1.00 51.74 335 ILE A O 1
ATOM 2291 N N . GLY A 1 312 ? 60.732 50.461 61.328 1.00 45.00 336 GLY A N 1
ATOM 2292 C CA . GLY A 1 312 ? 60.462 49.538 60.231 1.00 58.50 336 GLY A CA 1
ATOM 2293 C C . GLY A 1 312 ? 59.926 50.025 58.899 1.00 77.56 336 GLY A C 1
ATOM 2294 O O . GLY A 1 312 ? 58.869 50.661 58.839 1.00 80.25 336 GLY A O 1
ATOM 2295 N N . ASP A 1 313 ? 60.638 49.678 57.816 1.00 69.48 337 ASP A N 1
ATOM 2296 C CA . ASP A 1 313 ? 60.229 50.038 56.466 1.00 76.44 337 ASP A CA 1
ATOM 2297 C C . ASP A 1 313 ? 59.775 48.781 55.749 1.00 84.18 337 ASP A C 1
ATOM 2298 O O . ASP A 1 313 ? 58.566 48.457 55.763 1.00 91.63 337 ASP A O 1
ATOM 2303 N N . ARG A 1 314 ? 60.672 48.046 55.094 1.00 83.04 338 ARG A N 1
ATOM 2304 C CA . ARG A 1 314 ? 60.330 46.887 54.280 1.00 78.49 338 ARG A CA 1
ATOM 2305 C C . ARG A 1 314 ? 61.603 46.148 53.859 1.00 64.75 338 ARG A C 1
ATOM 2306 O O . ARG A 1 314 ? 61.614 45.383 52.887 1.00 58.74 338 ARG A O 1
#

Foldseek 3Di:
DFCVVVVVLLQVVLCVLFNKAFDPCCVVAAWDFFPVRFKIWGKGWIATPFWPIWMWIWIDGPQFWTWIWTWTHTQLQFQFFIFTWTWTTGQWKIWTKGARWGLDFCAPDPDSLCVQCQVCLVVLLVCCVVFPAQFWDFPVVVRGGALSIRGHMGTDDPVSVVSVSVSSSVSSVSSSVSVSVTDTHDDPVSSLVSLVSLLLVLQLCLVQPVCLVVLCNGHHNPVSNVCSDCPSSNSNVPSDDDHNCNNVVLQQDPVRDGNPDSHSVDIDCRHSQADSSSHGNDDD

Radius of gyration: 18.19 Å; Cα contacts (8 Å, |Δi|>4): 492; chains: 1; bounding box: 48×47×40 Å

Organism: Solanum lycopersicum (NCBI:txid4081)

Solvent-accessible surface area: 13269 Å² total; per-residue (Å²): 72,48,2,100,112,0,5,117,41,0,32,97,44,0,72,110,70,42,141,19,48,103,7,97,28,52,163,75,21,59,67,52,96,3,131,89,103,142,12,70,0,40,3,57,0,43,54,8,134,44,0,42,3,1,2,3,4,6,1,44,11,103,109,28,19,42,20,1,10,1,0,0,0,0,63,22,64,19,22,0,0,0,0,5,0,35,1,62,5,48,85,64,81,0,56,0,28,0,0,0,3,10,16,42,78,15,80,103,65,65,129,19,42,108,128,16,1,45,135,23,12,102,28,6,59,112,4,30,152,89,5,77,44,15,19,109,14,9,11,1,24,3,84,14,21,0,6,1,1,3,15,0,97,19,67,38,40,122,124,34,14,66,15,0,23,52,0,0,72,42,0,0,79,21,0,0,28,30,6,72,200,6,144,40,59,132,76,82,88,72,39,62,69,2,24,76,18,1,1,81,7,0,6,11,16,18,75,22,23,86,37,17,40,38,10,85,179,25,7,15,124,117,88,0,45,36,2,5,41,94,0,4,1,40,5,23,106,90,40,26,152,98,78,12,20,82,32,3,66,106,1,126,40,123,106,43,143,45,27,173,114,102,14,62,114,28,120,22,27,93,109,52,2,10,55,60,140,2,96,82,96,26,130,67

InterPro domains:
  IPR009249 Ferredoxin-dependent bilin reductase [PF05996] (66-288)
  IPR009249 Ferredoxin-dependent bilin reductase [PTHR34557] (41-337)